Protein AF-A0A6B3GBD2-F1 (afdb_monomer_lite)

Secondary structure (DSSP, 8-state):
-EEE--TT-SS-EE--S--SS--TTB---SSTT-STTSBTT-S-TTB-HHHHHHHHHHHHHHHIIIII---TTTTT--SPPPPPTT----TT-----B-EEEEEE-TTSBEEEEBTTSS-EEE-S--TTB-HHHHTT-GGGSB-TTEEEEEEEE-SSS--EEEEEEEPTTPPPPP---SS--EEEEE-TTT--EEE----

Sequence (200 aa):
KVTDGDTDSRFLRADAVRILEPSKDRVEAPCPYAGPGMCGGCDWQHAKPGAQRRLKGEVIAEQLQRLAGLTPEEAGWDGTVMPADGDKLPAGEVPAWRTRVQYAIDADGRAGLRKHRSHDVQPIDHCLIAAPGVSELGVEKREWPQIAAVEAITATGSNDRQVILTPKPGGRLPLVELDKPVSVLRVDEKDGGVHRVHGR

pLDDT: mean 93.34, std 6.59, range [39.84, 98.56]

Structure (mmCIF, N/CA/C/O backbone):
data_AF-A0A6B3GBD2-F1
#
_entry.id   AF-A0A6B3GBD2-F1
#
loop_
_atom_site.group_PDB
_atom_site.id
_atom_site.type_symbol
_atom_site.label_atom_id
_atom_site.label_alt_id
_atom_site.label_comp_id
_atom_site.label_asym_id
_atom_site.label_entity_id
_atom_site.label_seq_id
_atom_site.pdbx_PDB_ins_code
_atom_site.Cartn_x
_atom_site.Cartn_y
_atom_site.Cartn_z
_atom_site.occupancy
_atom_site.B_iso_or_equiv
_atom_site.auth_seq_id
_atom_site.auth_comp_id
_atom_site.auth_asym_id
_atom_site.auth_atom_id
_atom_site.pdbx_PDB_model_num
ATOM 1 N N . LYS A 1 1 ? -21.339 -12.455 -0.077 1.00 91.56 1 LYS A N 1
ATOM 2 C CA . LYS A 1 1 ? -20.961 -13.668 -0.838 1.00 91.56 1 LYS A CA 1
ATOM 3 C C . LYS A 1 1 ? -19.866 -14.373 -0.055 1.00 91.56 1 LYS A C 1
ATOM 5 O O . LYS A 1 1 ? -18.883 -13.709 0.235 1.00 91.56 1 LYS A O 1
ATOM 10 N N . VAL A 1 2 ? -20.039 -15.642 0.321 1.00 93.69 2 VAL A N 1
ATOM 11 C CA . VAL A 1 2 ? -18.968 -16.421 0.975 1.00 93.69 2 VAL A CA 1
ATOM 12 C C . VAL A 1 2 ? -17.831 -16.629 -0.027 1.00 93.69 2 VAL A C 1
ATOM 14 O O . VAL A 1 2 ? -18.092 -16.922 -1.194 1.00 93.69 2 VAL A O 1
ATOM 17 N N . THR A 1 3 ? -16.598 -16.391 0.408 1.00 91.94 3 THR A N 1
ATOM 18 C CA . THR A 1 3 ? -15.385 -16.447 -0.420 1.00 91.94 3 THR A CA 1
ATOM 19 C C . THR A 1 3 ? -14.398 -17.517 0.027 1.00 91.94 3 THR A C 1
ATOM 21 O O . THR A 1 3 ? -13.562 -17.914 -0.776 1.00 91.94 3 THR A O 1
ATOM 24 N N . ASP A 1 4 ? -14.491 -17.984 1.272 1.00 93.88 4 ASP A N 1
ATOM 25 C CA . ASP A 1 4 ? -13.626 -19.023 1.833 1.00 93.88 4 ASP A CA 1
ATOM 26 C C . ASP A 1 4 ? -14.362 -19.749 2.969 1.00 93.88 4 ASP A C 1
ATOM 28 O O . ASP A 1 4 ? -15.055 -19.100 3.767 1.00 93.88 4 ASP A O 1
ATOM 32 N N . GLY A 1 5 ? -14.172 -21.065 3.047 1.00 93.69 5 GLY A N 1
ATOM 33 C CA . GLY A 1 5 ? -14.814 -21.958 4.014 1.00 93.69 5 GLY A CA 1
ATOM 34 C C . GLY A 1 5 ? -16.126 -22.602 3.545 1.00 93.69 5 GLY A C 1
ATOM 35 O O . GLY A 1 5 ? -16.730 -22.218 2.541 1.00 93.69 5 GLY A O 1
ATOM 36 N N . ASP A 1 6 ? -16.550 -23.598 4.314 1.00 94.19 6 ASP A N 1
ATOM 37 C CA . ASP A 1 6 ? -17.740 -24.432 4.128 1.00 94.19 6 ASP A CA 1
ATOM 38 C C . ASP A 1 6 ? -18.521 -24.596 5.449 1.00 94.19 6 ASP A C 1
ATOM 40 O O . ASP A 1 6 ? -18.251 -23.916 6.440 1.00 94.19 6 ASP A O 1
ATOM 44 N N . THR A 1 7 ? -19.519 -25.481 5.476 1.00 93.56 7 THR A N 1
ATOM 45 C CA . THR A 1 7 ? -20.386 -25.695 6.648 1.00 93.56 7 THR A CA 1
ATOM 46 C C . THR A 1 7 ? -19.669 -26.269 7.866 1.00 93.56 7 THR A C 1
ATOM 48 O O . THR A 1 7 ? -20.153 -26.078 8.980 1.00 93.56 7 THR A O 1
ATOM 51 N N . ASP A 1 8 ? -18.527 -26.926 7.670 1.00 95.50 8 ASP A N 1
ATOM 52 C CA . ASP A 1 8 ? -17.760 -27.572 8.740 1.00 95.50 8 ASP A CA 1
ATOM 53 C C . ASP A 1 8 ? -16.602 -26.676 9.223 1.00 95.50 8 ASP A C 1
ATOM 55 O O . ASP A 1 8 ? -15.897 -26.978 10.192 1.00 95.50 8 ASP A O 1
ATOM 59 N N . SER A 1 9 ? -16.408 -25.532 8.563 1.00 96.88 9 SER A N 1
ATOM 60 C CA . SER A 1 9 ? -15.361 -24.569 8.871 1.00 96.88 9 SER A CA 1
ATOM 61 C C . SER A 1 9 ? -15.654 -23.797 10.162 1.00 96.88 9 SER A C 1
ATOM 63 O O . SER A 1 9 ? -16.740 -23.263 10.371 1.00 96.88 9 SER A O 1
ATOM 65 N N . ARG A 1 10 ? -14.633 -23.642 11.021 1.00 96.88 10 ARG A N 1
ATOM 66 C CA . ARG A 1 10 ? -14.747 -22.874 12.284 1.00 96.88 10 ARG A CA 1
ATOM 67 C C . ARG A 1 10 ? -15.027 -21.381 12.084 1.00 96.88 10 ARG A C 1
ATOM 69 O O . ARG A 1 10 ? -15.468 -20.714 13.014 1.00 96.88 10 ARG A O 1
ATOM 76 N N . PHE A 1 11 ? -14.715 -20.844 10.909 1.00 96.06 11 PHE A N 1
ATOM 77 C CA . PHE A 1 11 ? -15.061 -19.488 10.499 1.00 96.06 11 PHE A CA 1
ATOM 78 C C . PHE A 1 11 ? -15.208 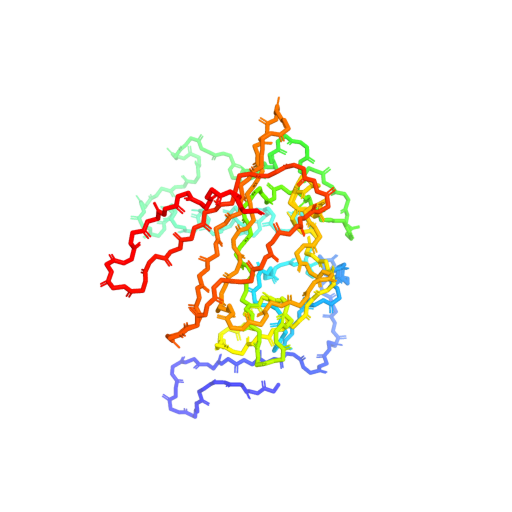-19.432 8.977 1.00 96.06 11 PHE A C 1
ATOM 80 O O . PHE A 1 11 ? -14.578 -20.206 8.259 1.00 96.06 11 PHE A O 1
ATOM 87 N N . LEU A 1 12 ? -16.008 -18.478 8.501 1.00 95.75 12 LEU A N 1
ATOM 88 C CA . LEU A 1 12 ? -16.196 -18.184 7.082 1.00 95.75 12 LEU A CA 1
ATOM 89 C C . LEU A 1 12 ? -15.588 -16.826 6.742 1.00 95.75 12 LEU A C 1
ATOM 91 O O . LEU A 1 12 ? -15.560 -15.918 7.578 1.00 95.75 12 LEU A O 1
ATOM 95 N N . ARG A 1 13 ? -15.157 -16.657 5.492 1.00 93.25 13 ARG A N 1
ATOM 96 C CA . ARG A 1 13 ? -14.847 -15.337 4.926 1.00 93.25 13 ARG A CA 1
ATOM 97 C C . ARG A 1 13 ? -15.895 -14.974 3.891 1.00 93.25 13 ARG A C 1
ATOM 99 O O . ARG A 1 13 ? -16.395 -15.839 3.172 1.00 93.25 13 ARG A O 1
ATOM 106 N N . ALA A 1 14 ? -16.238 -13.695 3.817 1.00 93.06 14 ALA A N 1
ATOM 10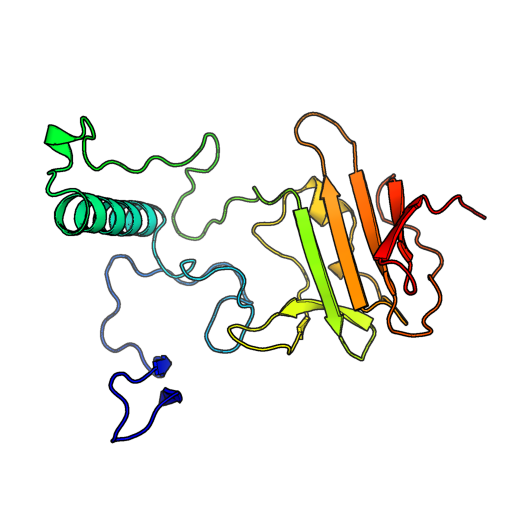7 C CA . ALA A 1 14 ? -17.244 -13.225 2.885 1.00 93.06 14 ALA A CA 1
ATOM 108 C C . ALA A 1 14 ? -17.002 -11.779 2.456 1.00 93.06 14 ALA A C 1
ATOM 110 O O . ALA A 1 14 ? -16.569 -10.948 3.251 1.00 93.06 14 ALA A O 1
ATOM 111 N N . ASP A 1 15 ? -17.391 -11.485 1.219 1.00 92.31 15 ASP A N 1
ATOM 112 C CA . ASP A 1 15 ? -17.471 -10.127 0.695 1.00 92.31 15 ASP A CA 1
ATOM 113 C C . ASP A 1 15 ? -18.885 -9.570 0.880 1.00 92.31 15 ASP A C 1
ATOM 115 O O . ASP A 1 15 ? -19.889 -10.245 0.597 1.00 92.31 15 ASP A O 1
ATOM 119 N N . ALA A 1 16 ? -18.974 -8.312 1.311 1.00 92.50 16 ALA A N 1
ATOM 120 C CA . ALA A 1 16 ? -20.234 -7.587 1.357 1.00 92.50 16 ALA A CA 1
ATOM 121 C C . ALA A 1 16 ? -20.728 -7.305 -0.072 1.00 92.50 16 ALA A C 1
ATOM 123 O O . ALA A 1 16 ? -20.064 -6.621 -0.843 1.00 92.50 16 ALA A O 1
ATOM 124 N N . VAL A 1 17 ? -21.908 -7.824 -0.423 1.00 93.00 17 VAL A N 1
ATOM 125 C CA . VAL A 1 17 ? -22.522 -7.617 -1.756 1.00 93.00 17 VAL A CA 1
ATOM 126 C C . VAL A 1 17 ? -23.438 -6.398 -1.799 1.00 93.00 17 VAL A C 1
ATOM 128 O O . VAL A 1 17 ? -23.678 -5.826 -2.854 1.00 93.00 17 VAL A O 1
ATOM 131 N N . ARG A 1 18 ? -23.971 -6.011 -0.641 1.00 93.50 18 ARG A N 1
ATOM 132 C CA . ARG A 1 18 ? -24.818 -4.841 -0.455 1.00 93.50 18 ARG A CA 1
ATOM 133 C C . ARG A 1 18 ? -24.641 -4.353 0.971 1.00 93.50 18 ARG A C 1
ATOM 135 O O . ARG A 1 18 ? -24.595 -5.154 1.900 1.00 93.50 18 ARG A O 1
ATOM 142 N N . ILE A 1 19 ? -24.574 -3.040 1.128 1.00 93.88 19 ILE A N 1
ATOM 143 C CA . ILE A 1 19 ? -24.556 -2.388 2.433 1.00 93.88 19 ILE A CA 1
ATOM 144 C C . ILE A 1 19 ? -25.975 -1.911 2.713 1.00 93.88 19 ILE A C 1
ATOM 146 O O . ILE A 1 19 ? -26.532 -1.155 1.920 1.00 93.88 19 ILE A O 1
ATOM 150 N N . LEU A 1 20 ? -26.576 -2.416 3.788 1.00 96.75 20 LEU A N 1
ATOM 151 C CA . LEU A 1 20 ? -27.937 -2.049 4.187 1.00 96.75 20 LEU A CA 1
ATOM 152 C C . LEU A 1 20 ? -27.924 -0.764 5.012 1.00 96.75 20 LEU A C 1
ATOM 154 O O . LEU A 1 20 ? -28.667 0.164 4.716 1.00 96.75 20 LEU A O 1
ATOM 158 N N . GLU A 1 21 ? -27.014 -0.699 5.982 1.00 97.44 21 GLU A N 1
ATOM 159 C CA . GLU A 1 21 ? -26.805 0.457 6.842 1.00 97.44 21 GLU A CA 1
ATOM 160 C C . GLU A 1 21 ? -25.294 0.700 6.993 1.00 97.44 21 GLU A C 1
ATOM 162 O O . GLU A 1 21 ? -24.583 -0.138 7.555 1.00 97.44 21 GLU A O 1
ATOM 167 N N . PRO A 1 22 ? -24.749 1.791 6.431 1.00 96.75 22 PRO A N 1
ATOM 168 C CA . PRO A 1 22 ? -23.339 2.107 6.591 1.00 96.75 22 PRO A CA 1
ATOM 169 C C . PRO A 1 22 ? -23.065 2.674 7.990 1.00 96.75 22 PRO A C 1
ATOM 171 O O . PRO A 1 22 ? -23.780 3.551 8.469 1.00 96.75 22 PRO A O 1
ATOM 174 N N . SER A 1 23 ? -21.966 2.240 8.614 1.00 97.44 23 SER A N 1
ATOM 175 C CA . SER A 1 23 ? -21.438 2.906 9.811 1.00 97.44 23 SER A CA 1
ATOM 176 C C . SER A 1 23 ? -21.172 4.390 9.539 1.00 97.44 23 SER A C 1
ATOM 178 O O . SER A 1 23 ? -20.716 4.757 8.455 1.00 97.44 23 SER A O 1
ATOM 180 N N . LYS A 1 24 ? -21.351 5.240 10.557 1.00 97.00 24 LYS A N 1
ATOM 181 C CA . LYS A 1 24 ? -20.969 6.664 10.512 1.00 97.00 24 LYS A CA 1
ATOM 182 C C . LYS A 1 24 ? -19.475 6.867 10.251 1.00 97.00 24 LYS A C 1
ATOM 184 O O . LYS A 1 24 ? -19.080 7.943 9.807 1.00 97.00 24 LYS A O 1
ATOM 189 N N . ASP A 1 25 ? -18.657 5.855 10.525 1.00 97.06 25 ASP A N 1
ATOM 190 C CA . ASP A 1 25 ? -17.215 5.857 10.279 1.00 97.06 25 ASP A CA 1
ATOM 191 C C . ASP A 1 25 ? -16.840 5.406 8.865 1.00 97.06 25 ASP A C 1
ATOM 193 O O . ASP A 1 25 ? -15.672 5.490 8.488 1.00 97.06 25 ASP A O 1
ATOM 197 N N . ARG A 1 26 ? -17.805 4.939 8.067 1.00 96.12 26 ARG A N 1
ATOM 198 C CA . ARG A 1 26 ? -17.561 4.508 6.693 1.00 96.12 26 ARG A CA 1
ATOM 199 C C . ARG A 1 26 ? -17.387 5.713 5.771 1.00 96.12 26 ARG A C 1
ATOM 201 O O . ARG A 1 26 ? -18.126 6.691 5.867 1.00 96.12 26 ARG A O 1
ATOM 208 N N . VAL A 1 27 ? -16.431 5.611 4.858 1.00 95.56 27 VAL A N 1
ATOM 209 C CA . VAL A 1 27 ? -16.221 6.536 3.736 1.00 95.56 27 VAL A CA 1
ATOM 210 C C . VAL A 1 27 ? -16.066 5.735 2.451 1.00 95.56 27 VAL A C 1
ATOM 212 O O . VAL A 1 27 ? -15.781 4.535 2.489 1.00 95.56 27 VAL A O 1
ATOM 215 N N . GLU A 1 28 ? -16.275 6.384 1.313 1.00 94.81 28 GLU A N 1
ATOM 216 C CA . GLU A 1 28 ? -15.831 5.825 0.042 1.00 94.81 28 GLU A CA 1
ATOM 217 C C . GLU A 1 28 ? -14.301 5.754 0.037 1.00 94.81 28 GLU A C 1
ATOM 219 O O . GLU A 1 28 ? -13.632 6.679 0.504 1.00 94.81 28 GLU A O 1
ATOM 224 N N . ALA A 1 29 ? -13.751 4.627 -0.416 1.00 95.62 29 ALA A N 1
ATOM 225 C CA . ALA A 1 29 ? -12.308 4.467 -0.474 1.00 95.62 29 ALA A CA 1
ATOM 226 C C . ALA A 1 29 ? -11.757 5.368 -1.593 1.00 95.62 29 ALA A C 1
ATOM 228 O O . ALA A 1 29 ? -12.178 5.213 -2.738 1.00 95.62 29 ALA A O 1
ATOM 229 N N . PRO A 1 30 ? -10.821 6.286 -1.302 1.00 95.62 30 PRO A N 1
ATOM 230 C CA . PRO A 1 30 ? -10.302 7.204 -2.315 1.00 95.62 30 PRO A CA 1
ATOM 231 C C . PRO A 1 30 ? -9.428 6.524 -3.375 1.00 95.62 30 PRO A C 1
ATOM 233 O O . PRO A 1 30 ? -9.313 7.031 -4.488 1.00 95.62 30 PRO A O 1
ATOM 236 N N . CYS A 1 31 ? -8.806 5.380 -3.069 1.00 97.25 31 CYS A N 1
ATOM 237 C CA . CYS A 1 31 ? -8.076 4.603 -4.068 1.00 97.25 31 CYS A CA 1
ATOM 238 C C . CYS A 1 31 ? -9.049 3.790 -4.938 1.00 97.25 31 CYS A C 1
ATOM 240 O O . CYS A 1 31 ? -9.740 2.921 -4.399 1.00 97.25 31 CYS A O 1
ATOM 242 N N . PRO A 1 32 ? -9.036 3.953 -6.276 1.00 96.56 32 PRO A N 1
ATOM 243 C CA . PRO A 1 32 ? -9.931 3.212 -7.170 1.00 96.56 32 PRO A CA 1
ATOM 244 C C . PRO A 1 32 ? -9.632 1.705 -7.211 1.00 96.56 32 PRO A C 1
ATOM 246 O O . PRO A 1 32 ? -10.465 0.917 -7.647 1.00 96.56 32 PRO A O 1
ATOM 249 N N . TYR A 1 33 ? -8.454 1.288 -6.737 1.00 97.31 33 TYR A N 1
ATOM 250 C CA . TYR A 1 33 ? -8.048 -0.118 -6.668 1.00 97.31 33 TYR A CA 1
ATOM 251 C C . TYR A 1 33 ? -8.318 -0.758 -5.300 1.00 97.31 33 TYR A C 1
ATOM 253 O O . TYR A 1 33 ? -7.974 -1.925 -5.103 1.00 97.31 33 TYR A O 1
ATOM 261 N N . ALA A 1 34 ? -8.877 -0.017 -4.335 1.00 95.19 34 ALA A N 1
ATOM 262 C CA . ALA A 1 34 ? -9.196 -0.538 -3.011 1.00 95.19 34 ALA A CA 1
ATOM 263 C C . ALA A 1 34 ? -10.594 -1.170 -3.001 1.00 95.19 34 ALA A C 1
ATOM 265 O O . ALA A 1 34 ? -11.608 -0.489 -3.143 1.00 95.19 34 ALA A O 1
ATOM 266 N N . GLY A 1 35 ? -10.660 -2.486 -2.798 1.00 91.94 35 GLY A N 1
ATOM 267 C CA . GLY A 1 35 ? -11.928 -3.197 -2.661 1.00 91.94 35 GLY A CA 1
ATOM 268 C C . GLY A 1 35 ? -11.812 -4.716 -2.813 1.00 91.94 35 GLY A C 1
ATOM 269 O O . GLY A 1 35 ? -10.712 -5.240 -3.013 1.00 91.94 35 GLY A O 1
ATOM 270 N N . PRO A 1 36 ? -12.942 -5.438 -2.701 1.00 91.44 36 PRO A N 1
ATOM 271 C CA . PRO A 1 36 ? -12.965 -6.898 -2.745 1.00 91.44 36 PRO A CA 1
ATOM 272 C C . PRO A 1 36 ? -12.356 -7.456 -4.035 1.00 91.44 36 PRO A C 1
ATOM 274 O O . PRO A 1 36 ? -12.725 -7.046 -5.133 1.00 91.44 36 PRO A O 1
ATOM 277 N N . GLY A 1 37 ? -11.404 -8.382 -3.900 1.00 91.62 37 GLY A N 1
ATOM 278 C CA . GLY A 1 37 ? -10.705 -9.000 -5.034 1.00 91.62 37 GLY A CA 1
ATOM 279 C C . GLY A 1 37 ? -9.768 -8.070 -5.821 1.00 91.62 37 GLY A C 1
ATOM 280 O O . GLY A 1 37 ? -9.209 -8.501 -6.828 1.00 91.62 37 GLY A O 1
ATOM 281 N N . MET A 1 38 ? -9.582 -6.821 -5.384 1.00 95.44 38 MET A N 1
ATOM 282 C CA . MET A 1 38 ? -8.682 -5.848 -6.011 1.00 95.44 38 MET A CA 1
ATOM 283 C C . MET A 1 38 ? -7.348 -5.772 -5.250 1.00 95.44 38 MET A C 1
ATOM 285 O O . MET A 1 38 ? -6.949 -6.747 -4.607 1.00 95.44 38 MET A O 1
ATOM 289 N N . CYS A 1 39 ? -6.621 -4.655 -5.360 1.00 97.62 39 CYS A N 1
ATOM 290 C CA . CYS A 1 39 ? -5.305 -4.477 -4.747 1.00 97.62 39 CYS A CA 1
ATOM 291 C C . CYS A 1 39 ? -5.342 -4.797 -3.244 1.00 97.62 39 CYS A C 1
ATOM 293 O O . CYS A 1 39 ? -6.129 -4.224 -2.493 1.00 97.62 39 CYS A O 1
ATOM 295 N N . GLY A 1 40 ? -4.458 -5.692 -2.799 1.00 95.75 40 GLY A N 1
ATOM 296 C CA . GLY A 1 40 ? -4.362 -6.120 -1.402 1.00 95.75 40 GLY A CA 1
ATOM 297 C C . GLY A 1 40 ? -3.498 -5.223 -0.518 1.00 95.75 40 GLY A C 1
ATOM 298 O O . GLY A 1 40 ? -3.073 -5.661 0.543 1.00 95.75 40 GLY A O 1
ATOM 299 N N . GLY A 1 41 ? -3.157 -4.013 -0.970 1.00 95.94 41 GLY A N 1
ATOM 300 C CA . GLY A 1 41 ? -2.177 -3.163 -0.292 1.00 95.94 41 GLY A CA 1
ATOM 301 C C . GLY A 1 41 ? -2.724 -2.322 0.865 1.00 95.94 41 GLY A C 1
ATOM 302 O O . GLY A 1 41 ? -1.947 -1.921 1.727 1.00 95.94 41 GLY A O 1
ATOM 303 N N . CYS A 1 42 ? -4.020 -1.993 0.878 1.00 95.31 42 CYS A N 1
ATOM 304 C CA . CYS A 1 42 ? -4.614 -1.094 1.872 1.00 95.31 42 CYS A CA 1
ATOM 305 C C . CYS A 1 42 ? -5.978 -1.603 2.351 1.00 95.31 42 CYS A C 1
ATOM 307 O O . CYS A 1 42 ? -6.971 -1.471 1.638 1.00 95.31 42 CYS A O 1
ATOM 309 N N . ASP A 1 43 ? -6.048 -2.090 3.588 1.00 92.19 43 ASP A N 1
ATOM 310 C CA . ASP A 1 43 ? -7.265 -2.733 4.094 1.00 92.19 43 ASP A CA 1
ATOM 311 C C . ASP A 1 43 ? -8.363 -1.740 4.505 1.00 92.19 43 ASP A C 1
ATOM 313 O O . ASP A 1 43 ? -9.549 -2.041 4.396 1.00 92.19 43 ASP A O 1
ATOM 317 N N . TRP A 1 44 ? -7.999 -0.558 5.016 1.00 93.69 44 TRP A N 1
ATOM 318 C CA . TRP A 1 44 ? -8.919 0.290 5.798 1.00 93.69 44 TRP A CA 1
ATOM 319 C C . TRP A 1 44 ? -9.295 1.624 5.145 1.00 93.69 44 TRP A C 1
ATOM 321 O O . TRP A 1 44 ? -9.876 2.485 5.801 1.00 93.69 44 TRP A O 1
ATOM 331 N N . GLN A 1 45 ? -9.022 1.817 3.851 1.00 95.06 45 GLN A N 1
ATOM 332 C CA . GLN A 1 45 ? -9.336 3.087 3.172 1.00 95.06 45 GLN A CA 1
ATOM 333 C C . GLN A 1 45 ? -10.832 3.453 3.167 1.00 95.06 45 GLN A C 1
ATOM 335 O O . GLN A 1 45 ? -11.177 4.612 2.981 1.00 95.06 45 GLN A O 1
ATOM 340 N N . HIS A 1 46 ? -11.714 2.488 3.425 1.00 94.81 46 HIS A N 1
ATOM 341 C CA . HIS A 1 46 ? -13.157 2.690 3.560 1.00 94.81 46 HIS A CA 1
ATOM 342 C C . HIS A 1 46 ? -13.600 3.114 4.979 1.00 94.81 46 HIS A C 1
ATOM 344 O O . HIS A 1 46 ? -14.799 3.216 5.246 1.00 94.81 46 HIS A O 1
ATOM 350 N N . ALA A 1 47 ? -12.662 3.339 5.903 1.00 95.69 47 ALA A N 1
ATOM 351 C CA . ALA A 1 47 ? -12.911 3.826 7.257 1.00 95.69 47 ALA A CA 1
ATOM 352 C C . ALA A 1 47 ? -12.252 5.197 7.464 1.00 95.69 47 ALA A C 1
ATOM 354 O O . ALA A 1 47 ? -11.105 5.409 7.066 1.00 95.69 47 ALA A O 1
ATOM 355 N N . LYS A 1 48 ? -12.948 6.127 8.132 1.00 95.88 48 LYS A N 1
ATOM 356 C CA . LYS A 1 48 ? -12.409 7.451 8.483 1.00 95.88 48 LYS A CA 1
ATOM 357 C C . LYS A 1 48 ? -11.073 7.310 9.226 1.00 95.88 48 LYS A C 1
ATOM 359 O O . LYS A 1 48 ? -10.982 6.468 10.121 1.00 95.88 48 LYS A O 1
ATOM 364 N N . PRO A 1 49 ? -10.074 8.179 8.984 1.00 94.19 49 PRO A N 1
ATOM 365 C CA . PRO A 1 49 ? -8.772 8.092 9.656 1.00 94.19 49 PRO A CA 1
ATOM 366 C C . PRO A 1 49 ? -8.853 8.051 11.193 1.00 94.19 49 PRO A C 1
ATOM 368 O O . PRO A 1 49 ? -8.091 7.339 11.841 1.00 94.19 49 PRO A O 1
ATOM 371 N N . GLY A 1 50 ? -9.804 8.781 11.791 1.00 93.75 50 GLY A N 1
ATOM 372 C CA . GLY A 1 50 ? -10.056 8.726 13.237 1.00 93.75 50 GLY A CA 1
ATOM 373 C C . GLY A 1 50 ? -10.525 7.351 13.719 1.00 93.75 50 GLY A C 1
ATOM 374 O O . GLY A 1 50 ? -10.021 6.852 14.721 1.00 93.75 50 GLY A O 1
ATOM 375 N N . ALA A 1 51 ? -11.421 6.707 12.968 1.00 95.56 51 ALA A N 1
ATOM 376 C CA . ALA A 1 51 ? -11.898 5.362 13.267 1.00 95.56 51 ALA A CA 1
ATOM 377 C C . ALA A 1 51 ? -10.785 4.320 13.112 1.00 95.56 51 ALA A C 1
ATOM 379 O O . ALA A 1 51 ? -10.656 3.446 13.959 1.00 95.56 51 ALA A O 1
ATOM 380 N N . GLN A 1 52 ? -9.924 4.455 12.096 1.00 95.31 52 GLN A N 1
ATOM 381 C CA . GLN A 1 52 ? -8.745 3.596 11.948 1.00 95.31 52 GLN A CA 1
ATOM 382 C C . GLN A 1 52 ? -7.841 3.662 13.190 1.00 95.31 52 GLN A C 1
ATOM 384 O O . GLN A 1 52 ? -7.417 2.640 13.719 1.00 95.31 52 GLN A O 1
ATOM 389 N N . ARG A 1 53 ? -7.547 4.859 13.703 1.00 95.25 53 ARG A N 1
ATOM 390 C CA . ARG A 1 53 ? -6.711 4.993 14.909 1.00 95.25 53 ARG A CA 1
ATOM 391 C C . ARG A 1 53 ? -7.398 4.429 16.151 1.00 95.25 53 ARG A C 1
ATOM 393 O O . ARG A 1 53 ? -6.753 3.706 16.901 1.00 95.25 53 ARG A O 1
ATOM 400 N N . ARG A 1 54 ? -8.700 4.680 16.317 1.00 96.19 54 ARG A N 1
ATOM 401 C CA . ARG A 1 54 ? -9.501 4.104 17.407 1.00 96.19 54 ARG A CA 1
ATOM 402 C C . ARG A 1 54 ? -9.478 2.571 17.385 1.00 96.19 54 ARG A C 1
ATOM 404 O O . ARG A 1 54 ? -9.137 1.971 18.392 1.00 96.19 54 ARG A O 1
ATOM 411 N N . LEU A 1 55 ? -9.742 1.950 16.232 1.00 96.50 55 LEU A N 1
ATOM 412 C CA . LEU A 1 55 ? -9.709 0.490 16.067 1.00 96.50 55 LEU A CA 1
ATOM 413 C C . LEU A 1 55 ? -8.318 -0.098 16.356 1.00 96.50 55 LEU A C 1
ATOM 415 O O . LEU A 1 55 ? -8.209 -1.141 16.991 1.00 96.50 55 LEU A O 1
ATOM 419 N N . LYS A 1 56 ? -7.238 0.573 15.930 1.00 96.62 56 LYS A N 1
ATOM 420 C CA . LYS A 1 56 ? -5.867 0.175 16.304 1.00 96.62 56 LYS A CA 1
ATOM 421 C C . LYS A 1 56 ? -5.648 0.253 17.816 1.00 96.62 56 LYS A C 1
ATOM 423 O O . LYS A 1 56 ? -5.027 -0.645 18.374 1.00 96.62 56 LYS A O 1
ATOM 428 N N . GLY A 1 57 ? -6.165 1.298 18.462 1.00 97.50 57 GLY A N 1
ATOM 429 C CA . GLY A 1 57 ? -6.108 1.451 19.914 1.00 97.50 57 GLY A CA 1
ATOM 430 C C . GLY A 1 57 ? -6.839 0.323 20.646 1.00 97.50 57 GLY A C 1
ATOM 431 O O . GLY A 1 57 ? -6.276 -0.284 21.550 1.00 97.50 57 GLY A O 1
ATOM 432 N N . GLU A 1 58 ? -8.043 -0.029 20.190 1.00 97.25 58 GLU A N 1
ATOM 433 C CA . GLU A 1 58 ? -8.831 -1.145 20.733 1.00 97.25 58 GLU A CA 1
ATOM 434 C C . GLU A 1 58 ? -8.076 -2.479 20.636 1.00 97.25 58 GLU A C 1
ATOM 436 O O . GLU A 1 58 ? -8.029 -3.220 21.616 1.00 97.25 58 GLU A O 1
ATOM 441 N N . VAL A 1 59 ? -7.410 -2.754 19.506 1.00 97.25 59 VAL A N 1
ATOM 442 C CA . VAL A 1 59 ? -6.577 -3.960 19.349 1.00 97.25 59 VAL A CA 1
ATOM 443 C C . VAL A 1 59 ? -5.438 -3.983 20.369 1.00 97.25 59 VAL A C 1
ATOM 445 O O . VAL A 1 59 ? -5.218 -5.011 21.005 1.00 97.25 59 VAL A O 1
ATOM 448 N N . ILE A 1 60 ? -4.715 -2.873 20.551 1.00 97.44 60 ILE A N 1
ATOM 449 C CA . ILE A 1 60 ? -3.602 -2.803 21.512 1.00 97.44 60 ILE A CA 1
ATOM 450 C C . ILE A 1 60 ? -4.116 -2.996 22.942 1.00 97.44 60 ILE A C 1
ATOM 452 O O . ILE A 1 60 ? -3.548 -3.795 23.684 1.00 97.44 60 ILE A O 1
ATOM 456 N N . ALA A 1 61 ? -5.208 -2.323 23.315 1.00 97.75 61 ALA A N 1
ATOM 457 C CA . ALA A 1 61 ? -5.821 -2.461 24.634 1.00 97.75 61 ALA A CA 1
ATOM 458 C C . ALA A 1 61 ? -6.270 -3.908 24.905 1.00 97.75 61 ALA A C 1
ATOM 460 O O . ALA A 1 61 ? -6.008 -4.447 25.980 1.00 97.75 61 ALA A O 1
ATOM 461 N N . GLU A 1 62 ? -6.868 -4.575 23.912 1.00 98.06 62 GLU A N 1
ATOM 462 C CA . GLU A 1 62 ? -7.234 -5.991 24.004 1.00 98.06 62 GLU A CA 1
ATOM 463 C C . GLU A 1 62 ? -6.002 -6.885 24.210 1.00 98.06 62 GLU A C 1
ATOM 465 O O . GLU A 1 62 ? -6.044 -7.797 25.038 1.00 98.06 62 GLU A O 1
ATOM 470 N N . GLN A 1 63 ? -4.897 -6.637 23.492 1.00 98.19 63 GLN A N 1
ATOM 471 C CA . GLN A 1 63 ? -3.669 -7.425 23.657 1.00 98.19 63 GLN A CA 1
ATOM 472 C C . GLN A 1 63 ? -3.017 -7.201 25.028 1.00 98.19 63 GLN A C 1
ATOM 474 O O . GLN A 1 63 ? -2.578 -8.174 25.643 1.00 98.19 63 GLN A O 1
ATOM 479 N N . LEU A 1 64 ? -2.989 -5.962 25.534 1.00 98.19 64 LEU A N 1
ATOM 480 C CA . LEU A 1 64 ? -2.503 -5.662 26.886 1.00 98.19 64 LEU A CA 1
ATOM 481 C C . LEU A 1 64 ? -3.307 -6.434 27.934 1.00 98.19 64 LEU A C 1
ATOM 483 O O . LEU A 1 64 ? -2.731 -7.140 28.762 1.00 98.19 64 LEU A O 1
ATOM 487 N N . GLN A 1 65 ? -4.635 -6.400 27.832 1.00 97.44 65 GLN A N 1
ATOM 488 C CA . GLN A 1 65 ? -5.493 -7.088 28.786 1.00 97.44 65 GLN A CA 1
ATOM 489 C C . GLN A 1 65 ? -5.346 -8.611 28.697 1.00 97.44 65 GLN A C 1
ATOM 491 O O . GLN A 1 65 ? -5.183 -9.281 29.714 1.00 97.44 65 GLN A O 1
ATOM 496 N N . ARG A 1 66 ? -5.416 -9.181 27.488 1.00 97.88 66 ARG A N 1
ATOM 497 C CA . ARG A 1 66 ? -5.486 -10.640 27.307 1.00 97.88 66 ARG A CA 1
ATOM 498 C C . ARG A 1 66 ? -4.147 -11.347 27.444 1.00 97.88 66 ARG A C 1
ATOM 500 O O . ARG A 1 66 ? -4.132 -12.492 27.884 1.00 97.88 66 ARG A O 1
ATOM 507 N N . LEU A 1 67 ? -3.056 -10.710 27.023 1.00 97.81 67 LEU A N 1
ATOM 508 C CA . LEU A 1 67 ? -1.734 -11.339 26.998 1.00 97.81 67 LEU A CA 1
ATOM 509 C C . LEU A 1 67 ? -0.853 -10.884 28.158 1.00 97.81 67 LEU A C 1
ATOM 511 O O . LEU A 1 67 ? -0.136 -11.707 28.721 1.00 97.81 67 LEU A O 1
ATOM 515 N N . ALA A 1 68 ? -0.899 -9.597 28.510 1.00 97.31 68 ALA A N 1
ATOM 516 C CA . ALA A 1 68 ? -0.075 -9.043 29.583 1.00 97.31 68 ALA A CA 1
ATOM 517 C C . ALA A 1 68 ? -0.808 -8.964 30.933 1.00 97.31 68 ALA A C 1
ATOM 519 O O . ALA A 1 68 ? -0.153 -8.806 31.959 1.00 97.31 68 ALA A O 1
ATOM 520 N N . GLY A 1 69 ? -2.141 -9.086 30.951 1.00 97.94 69 GLY A N 1
ATOM 521 C CA . GLY A 1 69 ? -2.939 -8.915 32.168 1.00 97.94 69 GLY A CA 1
ATOM 522 C C . GLY A 1 69 ? -2.958 -7.473 32.681 1.00 97.94 69 GLY A C 1
ATOM 523 O O . GLY A 1 69 ? -3.219 -7.269 33.862 1.00 97.94 69 GLY A O 1
ATOM 524 N N . LEU A 1 70 ? -2.660 -6.498 31.814 1.00 98.19 70 LEU A N 1
ATOM 525 C CA . LEU A 1 70 ? -2.581 -5.077 32.151 1.00 98.19 70 LEU A CA 1
ATOM 526 C C . LEU A 1 70 ? -3.709 -4.298 31.478 1.00 98.19 70 LEU A C 1
ATOM 528 O O . LEU A 1 70 ? -4.054 -4.536 30.318 1.00 98.19 70 LEU A O 1
ATOM 532 N N . THR A 1 71 ? -4.238 -3.312 32.186 1.00 96.81 71 THR A N 1
ATOM 533 C CA . THR A 1 71 ? -4.990 -2.206 31.585 1.00 96.81 71 THR A CA 1
ATOM 534 C C . THR A 1 71 ? -4.043 -1.253 30.836 1.00 96.81 71 THR A C 1
ATOM 536 O O . THR A 1 71 ? -2.840 -1.229 31.123 1.00 96.81 71 THR A O 1
ATOM 539 N N . PRO A 1 72 ? -4.539 -0.451 29.872 1.00 96.50 72 PRO A N 1
ATOM 540 C CA . PRO A 1 72 ? -3.747 0.620 29.265 1.00 96.50 72 PRO A CA 1
ATOM 541 C C . PRO A 1 72 ? -3.086 1.532 30.307 1.00 96.50 72 PRO A C 1
ATOM 543 O O . PRO A 1 72 ? -1.895 1.825 30.202 1.00 96.50 72 PRO A O 1
ATOM 546 N N . GLU A 1 73 ? -3.821 1.902 31.356 1.00 96.75 73 GLU A N 1
ATOM 547 C CA . GLU A 1 73 ? -3.353 2.797 32.411 1.00 96.75 73 GLU A CA 1
ATOM 548 C C . GLU A 1 73 ? -2.203 2.185 33.221 1.00 96.75 73 GLU A C 1
ATOM 550 O O . GLU A 1 73 ? -1.202 2.858 33.468 1.00 96.75 73 GLU A O 1
ATOM 555 N N . GLU A 1 74 ? -2.296 0.904 33.590 1.00 97.94 74 GLU A N 1
ATOM 556 C CA . GLU A 1 74 ? -1.208 0.178 34.267 1.00 97.94 74 GLU A CA 1
ATOM 557 C C . GLU A 1 74 ? 0.040 0.047 33.383 1.00 97.94 74 GLU A C 1
ATOM 559 O O . GLU A 1 74 ? 1.161 0.028 33.891 1.00 97.94 74 GLU A O 1
ATOM 564 N N . ALA A 1 75 ? -0.140 0.003 32.061 1.00 97.25 75 ALA A N 1
ATOM 565 C CA . ALA A 1 75 ? 0.946 0.039 31.085 1.00 97.25 75 ALA A CA 1
ATOM 566 C C . ALA A 1 75 ? 1.486 1.462 30.816 1.00 97.25 75 ALA A C 1
ATOM 568 O O . ALA A 1 75 ? 2.407 1.622 30.013 1.00 97.25 75 ALA A O 1
ATOM 569 N N . GLY A 1 76 ? 0.940 2.496 31.467 1.00 97.38 76 GLY A N 1
ATOM 570 C CA . GLY A 1 76 ? 1.347 3.890 31.277 1.00 97.38 76 GLY A CA 1
ATOM 571 C C . GLY A 1 76 ? 0.918 4.487 29.934 1.00 97.38 76 GLY A C 1
ATOM 572 O O . GLY A 1 76 ? 1.563 5.413 29.444 1.00 97.38 76 GLY A O 1
ATOM 573 N N . TRP A 1 77 ? -0.146 3.963 29.323 1.00 97.56 77 TRP A N 1
ATOM 574 C CA . TRP A 1 77 ? -0.680 4.415 28.041 1.00 97.56 77 TRP A CA 1
ATOM 575 C C . TRP A 1 77 ? -2.142 4.857 28.178 1.00 97.56 77 TRP A C 1
ATOM 577 O O . TRP A 1 77 ? -2.956 4.189 28.802 1.00 97.56 77 TRP A O 1
ATOM 587 N N . ASP A 1 78 ? -2.498 5.981 27.559 1.00 95.25 78 ASP A N 1
ATOM 588 C CA . ASP A 1 78 ? -3.833 6.593 27.641 1.00 95.25 78 ASP A CA 1
ATOM 589 C C . ASP A 1 78 ? -4.846 6.022 26.628 1.00 95.25 78 ASP A C 1
ATOM 591 O O . ASP A 1 78 ? -5.946 6.551 26.471 1.00 95.25 78 ASP A O 1
ATOM 595 N N . GLY A 1 79 ? -4.469 4.975 25.888 1.00 94.12 79 GLY A N 1
ATOM 596 C CA . GLY A 1 79 ? -5.299 4.386 24.835 1.00 94.12 79 GLY A CA 1
ATOM 597 C C . GLY A 1 79 ? -5.266 5.142 23.500 1.00 94.12 79 GLY A C 1
ATOM 598 O O . GLY A 1 79 ? -5.902 4.713 22.530 1.00 94.12 79 GLY A O 1
ATOM 599 N N . THR A 1 80 ? -4.523 6.248 23.397 1.00 95.19 80 THR A N 1
ATOM 600 C CA . THR A 1 80 ? -4.503 7.079 22.192 1.00 95.19 80 THR A CA 1
ATOM 601 C C . THR A 1 80 ? -3.484 6.569 21.175 1.00 95.19 80 THR A C 1
ATOM 603 O O . THR A 1 80 ? -2.296 6.417 21.459 1.00 95.19 80 THR A O 1
ATOM 606 N N . VAL A 1 81 ? -3.938 6.372 19.934 1.00 95.75 81 VAL A N 1
ATOM 607 C CA . VAL A 1 81 ? -3.066 6.186 18.764 1.00 95.75 81 VAL A CA 1
ATOM 608 C C . VAL A 1 81 ? -2.990 7.499 17.994 1.00 95.75 81 VAL A C 1
ATOM 610 O O . VAL A 1 81 ? -4.002 8.001 17.493 1.00 95.75 81 VAL A O 1
ATOM 613 N N . MET A 1 82 ? -1.781 8.037 17.863 1.00 94.31 82 MET A N 1
ATOM 614 C CA . MET A 1 82 ? -1.517 9.288 17.154 1.00 94.31 82 MET A CA 1
ATOM 615 C C . MET A 1 82 ? -1.143 9.032 15.686 1.00 94.31 82 MET A C 1
ATOM 617 O O . MET A 1 82 ? -0.533 8.006 15.379 1.00 94.31 82 MET A O 1
ATOM 621 N N . PRO A 1 83 ? -1.524 9.922 14.750 1.00 92.12 83 PRO A N 1
ATOM 622 C CA . PRO A 1 83 ? -0.922 9.917 13.421 1.00 92.12 83 PRO A CA 1
ATOM 623 C C . PRO A 1 83 ? 0.560 10.304 13.527 1.00 92.12 83 PRO A C 1
ATOM 625 O O . PRO A 1 83 ? 0.933 11.041 14.440 1.00 92.12 83 PRO A O 1
ATOM 628 N N . ALA A 1 84 ? 1.384 9.846 12.584 1.00 88.69 84 ALA A N 1
ATOM 629 C CA . ALA A 1 84 ? 2.722 10.400 12.424 1.00 88.69 84 ALA A CA 1
ATOM 630 C C . ALA A 1 84 ? 2.644 11.864 11.952 1.00 88.69 84 ALA A C 1
ATOM 632 O O . ALA A 1 84 ? 1.604 12.325 11.462 1.00 88.69 84 ALA A O 1
ATOM 633 N N . ASP A 1 85 ? 3.747 12.595 12.095 1.00 84.44 85 ASP A N 1
ATOM 634 C CA . ASP A 1 85 ? 3.835 13.977 11.633 1.00 84.44 85 ASP A CA 1
ATOM 635 C C . ASP A 1 85 ? 3.548 14.056 10.128 1.00 84.44 85 ASP A C 1
ATOM 637 O O . ASP A 1 85 ? 4.169 13.368 9.323 1.00 84.44 85 ASP A O 1
ATOM 641 N N . GLY A 1 86 ? 2.572 14.885 9.749 1.00 81.56 86 GLY A N 1
ATOM 642 C CA . GLY A 1 86 ? 2.117 15.023 8.360 1.00 81.56 86 GLY A CA 1
ATOM 643 C C . GLY A 1 86 ? 1.035 14.028 7.912 1.00 81.56 86 GLY A C 1
ATOM 644 O O . GLY A 1 86 ? 0.383 14.280 6.904 1.00 81.56 86 GLY A O 1
ATOM 645 N N . ASP A 1 87 ? 0.740 12.975 8.684 1.00 86.19 87 ASP A N 1
ATOM 646 C CA . ASP A 1 87 ? -0.237 11.935 8.300 1.00 86.19 87 ASP A CA 1
ATOM 647 C C . ASP A 1 87 ? -1.676 12.231 8.763 1.00 86.19 87 ASP A C 1
ATOM 649 O O . ASP A 1 87 ? -2.611 11.453 8.529 1.00 86.19 87 ASP A O 1
ATOM 653 N N . LYS A 1 88 ? -1.894 13.357 9.452 1.00 89.81 88 LYS A N 1
ATOM 654 C CA . LYS A 1 88 ? -3.230 13.781 9.885 1.00 89.81 88 LYS A CA 1
ATOM 655 C C . LYS A 1 88 ? -3.988 14.424 8.722 1.00 89.81 88 LYS A C 1
ATOM 657 O O . LYS A 1 88 ? -4.012 15.643 8.589 1.00 89.81 88 LYS A O 1
ATOM 662 N N . LEU A 1 89 ? -4.660 13.589 7.940 1.00 87.06 89 LEU A N 1
ATOM 663 C CA . LEU A 1 89 ? -5.468 14.008 6.795 1.00 87.06 89 LEU A CA 1
ATOM 664 C C . LEU A 1 89 ? -6.981 13.936 7.073 1.00 87.06 89 LEU A C 1
ATOM 666 O O . LEU A 1 89 ? -7.415 13.187 7.964 1.00 87.06 89 LEU A O 1
ATOM 670 N N . PRO A 1 90 ? -7.801 14.721 6.346 1.00 90.88 90 PRO A N 1
ATOM 671 C CA . PRO A 1 90 ? -9.252 14.609 6.406 1.00 90.88 90 PRO A CA 1
ATOM 672 C C . PRO A 1 90 ? -9.743 13.273 5.824 1.00 90.88 90 PRO A C 1
ATOM 674 O O . PRO A 1 90 ? -9.008 12.488 5.227 1.00 90.88 90 PRO A O 1
ATOM 677 N N . ALA A 1 91 ? -11.026 12.986 6.036 1.00 91.12 91 ALA A N 1
ATOM 678 C CA . ALA A 1 91 ? -11.667 11.819 5.445 1.00 91.12 91 ALA A CA 1
ATOM 679 C C . ALA A 1 91 ? -11.666 11.910 3.909 1.00 91.12 91 ALA A C 1
ATOM 681 O O . ALA A 1 91 ? -12.013 12.953 3.365 1.00 91.12 91 ALA A O 1
ATOM 682 N N . GLY A 1 92 ? -11.330 10.808 3.233 1.00 90.00 92 GLY A N 1
ATOM 683 C CA . GLY A 1 92 ? -11.226 10.761 1.770 1.00 90.00 92 GLY A CA 1
ATOM 684 C C . GLY A 1 92 ? -9.834 11.097 1.225 1.00 90.00 92 GLY A C 1
ATOM 685 O O . GLY A 1 92 ? -9.627 11.006 0.023 1.00 90.00 92 GLY A O 1
ATOM 686 N N . GLU A 1 93 ? -8.865 11.417 2.082 1.00 92.06 93 GLU A N 1
ATOM 687 C CA . GLU A 1 93 ? -7.467 11.605 1.688 1.00 92.06 93 GLU A CA 1
ATOM 688 C C . GLU A 1 93 ? -6.572 10.494 2.249 1.00 92.06 93 GLU A C 1
ATOM 690 O O . GLU A 1 93 ? -6.879 9.867 3.270 1.00 92.06 93 GLU A O 1
ATOM 695 N N . VAL A 1 94 ? -5.458 10.230 1.561 1.00 91.94 94 VAL A N 1
ATOM 696 C CA . VAL A 1 94 ? -4.508 9.164 1.899 1.00 91.94 94 VAL A CA 1
ATOM 697 C C . VAL A 1 94 ? -3.098 9.746 1.956 1.00 91.94 94 VAL A C 1
ATOM 699 O O . VAL A 1 94 ? -2.692 10.404 0.999 1.00 91.94 94 VAL A O 1
ATOM 702 N N . PRO A 1 95 ? -2.337 9.508 3.038 1.00 92.12 95 PRO A N 1
ATOM 703 C CA . PRO A 1 95 ? -0.981 10.023 3.127 1.00 92.12 95 PRO A CA 1
ATOM 704 C C . PRO A 1 95 ? -0.041 9.235 2.211 1.00 92.12 95 PRO A C 1
ATOM 706 O O . PRO A 1 95 ? -0.037 8.001 2.208 1.00 92.12 95 PRO A O 1
ATOM 709 N N . ALA A 1 96 ? 0.778 9.963 1.456 1.00 94.00 96 ALA A N 1
ATOM 710 C CA . ALA A 1 96 ? 1.765 9.435 0.519 1.00 94.00 96 ALA A CA 1
ATOM 711 C C . ALA A 1 96 ? 3.117 9.181 1.217 1.00 94.00 96 ALA A C 1
ATOM 713 O O . ALA A 1 96 ? 4.127 9.813 0.914 1.00 94.00 96 ALA A O 1
ATOM 714 N N . TRP A 1 97 ? 3.134 8.289 2.208 1.00 93.94 97 TRP A N 1
ATOM 715 C CA . TRP A 1 97 ? 4.295 8.056 3.083 1.00 93.94 97 TRP A CA 1
ATOM 716 C C . TRP A 1 97 ? 5.234 6.942 2.601 1.00 93.94 97 TRP A C 1
ATOM 718 O O . TRP A 1 97 ? 6.355 6.805 3.094 1.00 93.94 97 TRP A O 1
ATOM 728 N N . ARG A 1 98 ? 4.798 6.090 1.668 1.00 96.00 98 ARG A N 1
ATOM 729 C CA . ARG A 1 98 ? 5.510 4.859 1.315 1.00 96.00 98 ARG A CA 1
ATOM 730 C C . ARG A 1 98 ? 6.672 5.150 0.373 1.00 96.00 98 ARG A C 1
ATOM 732 O O . ARG A 1 98 ? 6.499 5.287 -0.834 1.00 96.00 98 ARG A O 1
ATOM 739 N N . THR A 1 99 ? 7.874 5.176 0.933 1.00 97.12 99 THR A N 1
ATOM 740 C CA . THR A 1 99 ? 9.129 5.445 0.214 1.00 97.12 99 THR A CA 1
ATOM 741 C C . THR A 1 99 ? 9.702 4.241 -0.534 1.00 97.12 99 THR A C 1
ATOM 743 O O . THR A 1 99 ? 10.631 4.407 -1.318 1.00 97.12 99 THR A O 1
ATOM 746 N N . ARG A 1 100 ? 9.157 3.037 -0.309 1.00 98.06 100 ARG A N 1
ATOM 747 C CA . ARG A 1 100 ? 9.561 1.787 -0.967 1.00 98.06 100 ARG A CA 1
ATOM 748 C C . ARG A 1 100 ? 8.344 1.007 -1.452 1.00 98.06 100 ARG A C 1
ATOM 750 O O . ARG A 1 100 ? 7.523 0.547 -0.649 1.00 98.06 100 ARG A O 1
ATOM 757 N N . VAL A 1 101 ? 8.234 0.838 -2.764 1.00 98.50 101 VAL A N 1
ATOM 758 C CA . VAL A 1 101 ? 7.137 0.112 -3.412 1.00 98.50 101 VAL A CA 1
ATOM 759 C C . VAL A 1 101 ? 7.718 -0.964 -4.314 1.00 98.50 101 VAL A C 1
ATOM 761 O O . VAL A 1 101 ? 8.497 -0.669 -5.214 1.00 98.50 101 VAL A O 1
ATOM 764 N N . GLN A 1 102 ? 7.327 -2.214 -4.076 1.00 98.25 102 GLN A N 1
ATOM 765 C CA . GLN A 1 102 ? 7.616 -3.316 -4.983 1.00 98.25 102 GLN A CA 1
ATOM 766 C C . GLN A 1 102 ? 6.394 -3.552 -5.867 1.00 98.25 102 GLN A C 1
ATOM 768 O O . GLN A 1 102 ? 5.358 -4.026 -5.399 1.00 98.25 102 GLN A O 1
ATOM 773 N N . TYR A 1 103 ? 6.529 -3.219 -7.143 1.00 98.56 103 TYR A N 1
ATOM 774 C CA . TYR A 1 103 ? 5.548 -3.516 -8.172 1.00 98.56 103 TYR A CA 1
ATOM 775 C C . TYR A 1 103 ? 5.779 -4.935 -8.687 1.00 98.56 103 TYR A C 1
ATOM 777 O O . TYR A 1 103 ? 6.896 -5.303 -9.059 1.00 98.56 103 TYR A O 1
ATOM 785 N N . ALA A 1 104 ? 4.716 -5.731 -8.723 1.00 98.31 104 ALA A N 1
ATOM 786 C CA . ALA A 1 104 ? 4.700 -6.982 -9.465 1.00 98.31 104 ALA A CA 1
ATOM 787 C C . ALA A 1 104 ? 4.419 -6.674 -10.938 1.00 98.31 104 ALA A C 1
ATOM 789 O O . ALA A 1 104 ? 3.591 -5.815 -11.239 1.00 98.31 104 ALA A O 1
ATOM 790 N N . ILE A 1 105 ? 5.093 -7.379 -11.842 1.00 97.94 105 ILE A N 1
ATOM 791 C CA . ILE A 1 105 ? 4.883 -7.228 -13.281 1.00 97.94 105 ILE A CA 1
ATOM 792 C C . ILE A 1 105 ? 4.017 -8.382 -13.785 1.00 97.94 105 ILE A C 1
ATOM 794 O O . ILE A 1 105 ? 4.295 -9.549 -13.492 1.00 97.94 105 ILE A O 1
ATOM 798 N N . ASP A 1 106 ? 2.953 -8.065 -14.519 1.00 96.69 106 ASP A N 1
ATOM 799 C CA . ASP A 1 106 ? 2.043 -9.070 -15.065 1.00 96.69 106 ASP A CA 1
ATOM 800 C C . ASP A 1 106 ? 2.614 -9.795 -16.310 1.00 96.69 106 ASP A C 1
ATOM 802 O O . ASP A 1 106 ? 3.804 -9.713 -16.655 1.00 96.69 106 ASP A O 1
ATOM 806 N N . ALA A 1 107 ? 1.778 -10.607 -16.960 1.00 94.31 107 ALA A N 1
ATOM 807 C CA . ALA A 1 107 ? 2.166 -11.329 -18.169 1.00 94.31 107 ALA A CA 1
ATOM 808 C C . ALA A 1 107 ? 2.452 -10.385 -19.350 1.00 94.31 107 ALA A C 1
ATOM 810 O O . ALA A 1 107 ? 3.362 -10.671 -20.129 1.00 94.31 107 ALA A O 1
ATOM 811 N N . ASP A 1 108 ? 1.744 -9.256 -19.413 1.00 94.56 108 ASP A N 1
ATOM 812 C CA . ASP A 1 108 ? 1.825 -8.246 -20.470 1.00 94.56 108 ASP A CA 1
ATOM 813 C C . ASP A 1 108 ? 2.943 -7.219 -20.216 1.00 94.56 108 ASP A C 1
ATOM 815 O O . ASP A 1 108 ? 3.188 -6.344 -21.038 1.00 94.56 108 ASP A O 1
ATOM 819 N N . GLY A 1 109 ? 3.646 -7.315 -19.081 1.00 95.75 109 GLY A N 1
ATOM 820 C CA . GLY A 1 109 ? 4.715 -6.388 -18.717 1.00 95.75 109 GLY A CA 1
ATOM 821 C C . GLY A 1 109 ? 4.232 -5.140 -17.975 1.00 95.75 109 GLY A C 1
ATOM 822 O O . GLY A 1 109 ? 5.025 -4.223 -17.773 1.00 95.75 109 GLY A O 1
ATOM 823 N N . ARG A 1 110 ? 2.971 -5.080 -17.540 1.00 97.38 110 ARG A N 1
ATOM 824 C CA . ARG A 1 110 ? 2.420 -3.931 -16.811 1.00 97.38 110 ARG A CA 1
ATOM 825 C C . ARG A 1 110 ? 2.737 -4.025 -15.328 1.00 97.38 110 ARG A C 1
ATOM 827 O O . ARG A 1 110 ? 2.636 -5.097 -14.723 1.00 97.38 110 ARG A O 1
ATOM 834 N N . ALA A 1 111 ? 3.087 -2.889 -14.735 1.00 98.19 111 ALA A N 1
ATOM 835 C CA . ALA A 1 111 ? 3.319 -2.798 -13.304 1.00 98.19 111 ALA A CA 1
ATOM 836 C C . ALA A 1 111 ? 1.996 -2.771 -12.527 1.00 98.1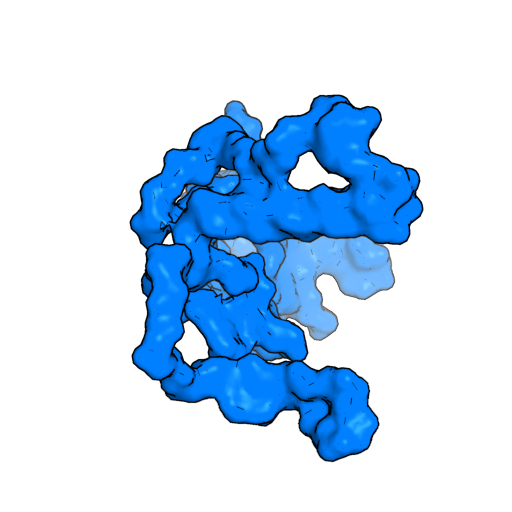9 111 ALA A C 1
ATOM 838 O O . ALA A 1 111 ? 1.015 -2.134 -12.911 1.00 98.19 111 ALA A O 1
ATOM 839 N N . GLY A 1 112 ? 1.978 -3.472 -11.401 1.00 98.25 112 GLY A N 1
ATOM 840 C CA . GLY A 1 112 ? 0.812 -3.572 -10.547 1.00 98.25 112 GLY A CA 1
ATOM 841 C C . GLY A 1 112 ? 1.156 -3.994 -9.127 1.00 98.25 112 GLY A C 1
ATOM 842 O O . GLY A 1 112 ? 2.317 -4.165 -8.752 1.00 98.25 112 GLY A O 1
ATOM 843 N N . LEU A 1 113 ? 0.117 -4.194 -8.324 1.00 98.38 113 LEU A N 1
ATOM 844 C CA . LEU A 1 113 ? 0.217 -4.735 -6.970 1.00 98.38 113 LEU A CA 1
ATOM 845 C C . LEU A 1 113 ? -0.532 -6.063 -6.896 1.00 98.38 113 LEU A C 1
ATOM 847 O O . LEU A 1 113 ? -1.465 -6.304 -7.661 1.00 98.38 113 LEU A O 1
ATOM 851 N N . ARG A 1 114 ? -0.136 -6.950 -5.981 1.00 98.12 114 ARG A N 1
ATOM 852 C CA . ARG A 1 114 ? -0.837 -8.229 -5.816 1.00 98.12 114 ARG A CA 1
ATOM 853 C C . ARG A 1 114 ? -2.261 -7.988 -5.319 1.00 98.12 114 ARG A C 1
ATOM 855 O O . ARG A 1 114 ? -2.495 -7.171 -4.421 1.00 98.12 114 ARG A O 1
ATOM 862 N N . LYS A 1 115 ? -3.214 -8.714 -5.900 1.00 97.50 115 LYS A N 1
ATOM 863 C CA . LYS A 1 115 ? -4.593 -8.738 -5.414 1.00 97.50 115 LYS A CA 1
ATOM 864 C C . LYS A 1 115 ? -4.651 -9.356 -4.017 1.00 97.50 115 LYS A C 1
ATOM 866 O O . LYS A 1 115 ? -3.812 -10.181 -3.651 1.00 97.50 115 LYS A O 1
ATOM 871 N N . HIS A 1 116 ? -5.641 -8.958 -3.226 1.00 94.31 116 HIS A N 1
ATOM 872 C CA . HIS A 1 116 ? -5.814 -9.461 -1.864 1.00 94.31 116 HIS A CA 1
ATOM 873 C C . HIS A 1 116 ? -5.874 -10.999 -1.838 1.00 94.31 116 HIS A C 1
ATOM 875 O O . HIS A 1 116 ? -6.713 -11.604 -2.504 1.00 94.31 116 HIS A O 1
ATOM 881 N N . ARG A 1 117 ? -4.973 -11.626 -1.062 1.00 91.81 117 ARG A N 1
ATOM 882 C CA . ARG A 1 117 ? -4.824 -13.093 -0.937 1.00 91.81 117 ARG A CA 1
ATOM 883 C C . ARG A 1 117 ? -4.638 -13.828 -2.276 1.00 91.81 117 ARG A C 1
ATOM 885 O O . ARG A 1 117 ? -5.030 -14.984 -2.393 1.00 91.81 117 ARG A O 1
ATOM 892 N N . SER A 1 118 ? -4.028 -13.189 -3.272 1.00 94.50 118 SER A N 1
ATOM 893 C CA . SER A 1 118 ? -3.754 -13.803 -4.573 1.00 94.50 118 SER A CA 1
ATOM 894 C C . SER A 1 118 ? -2.332 -13.504 -5.047 1.00 94.50 118 SER A C 1
ATOM 896 O O . SER A 1 118 ? -1.691 -12.548 -4.614 1.00 94.50 118 SER A O 1
ATOM 898 N N . HIS A 1 119 ? -1.838 -14.344 -5.956 1.00 95.31 119 HIS A N 1
ATOM 899 C CA . HIS A 1 119 ? -0.637 -14.059 -6.737 1.00 95.31 119 HIS A CA 1
ATOM 900 C C . HIS A 1 119 ? -0.981 -13.300 -8.025 1.00 95.31 119 HIS A C 1
ATOM 902 O O . HIS A 1 119 ? -0.085 -12.908 -8.758 1.00 95.31 119 HIS A O 1
ATOM 908 N N . ASP A 1 120 ? -2.248 -13.026 -8.308 1.00 97.19 120 ASP A N 1
ATOM 909 C CA . ASP A 1 120 ? -2.632 -12.232 -9.469 1.00 97.19 120 ASP A CA 1
ATOM 910 C C . ASP A 1 120 ? -2.226 -10.771 -9.291 1.00 97.19 120 ASP A C 1
ATOM 912 O O . ASP A 1 120 ? -2.321 -10.194 -8.202 1.00 97.19 120 ASP A O 1
ATOM 916 N N . VAL A 1 121 ? -1.790 -10.160 -10.387 1.00 98.25 121 VAL A N 1
ATOM 917 C CA . VAL A 1 121 ? -1.435 -8.744 -10.427 1.00 98.25 121 VAL A CA 1
ATOM 918 C C . VAL A 1 121 ? -2.690 -7.926 -10.739 1.00 98.25 121 VAL A C 1
ATOM 920 O O . VAL A 1 121 ? -3.470 -8.264 -11.628 1.00 98.25 121 VAL A O 1
ATOM 923 N N . GLN A 1 122 ? -2.899 -6.855 -9.980 1.00 98.06 122 GLN A N 1
ATOM 924 C CA . GLN A 1 122 ? -3.790 -5.751 -10.307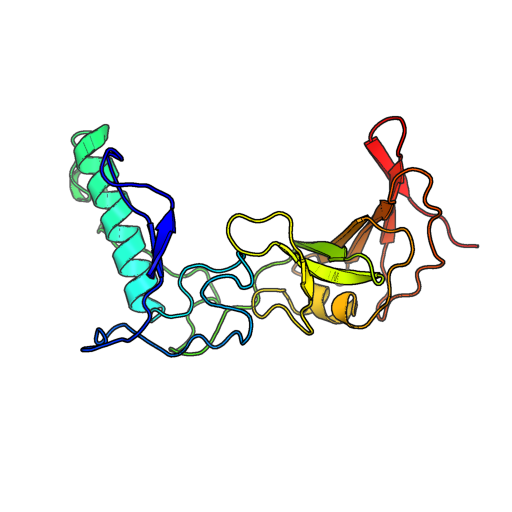 1.00 98.06 122 GLN A CA 1
ATOM 925 C C . GLN A 1 122 ? -2.925 -4.649 -10.924 1.00 98.06 122 GLN A C 1
ATOM 927 O O . GLN A 1 122 ? -2.217 -3.978 -10.166 1.00 98.06 122 GLN A O 1
ATOM 932 N N . PRO A 1 123 ? -2.947 -4.455 -12.255 1.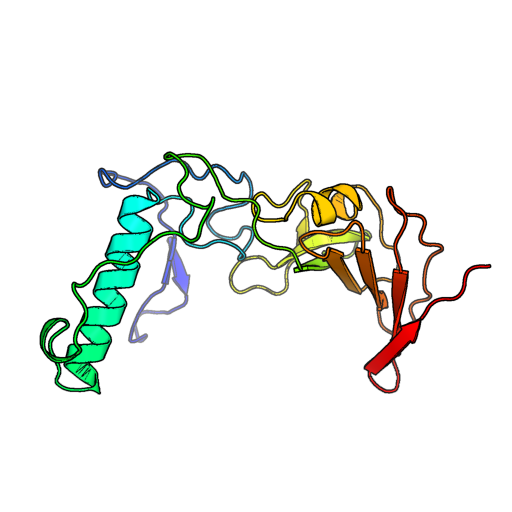00 98.00 123 PRO A N 1
ATOM 933 C CA . PRO A 1 123 ? -2.339 -3.281 -12.864 1.00 98.00 123 PRO A CA 1
ATOM 934 C C . PRO A 1 123 ? -2.935 -2.015 -12.249 1.00 98.00 123 PRO A C 1
ATOM 936 O O . PRO A 1 123 ? -4.148 -1.958 -11.996 1.00 98.00 123 PRO A O 1
ATOM 939 N N . ILE A 1 124 ? -2.077 -1.040 -11.967 1.00 97.69 124 ILE A N 1
ATOM 940 C CA . ILE A 1 124 ? -2.460 0.250 -11.392 1.00 97.69 124 ILE A CA 1
ATOM 941 C C . ILE A 1 124 ? -1.742 1.370 -12.135 1.00 97.69 124 ILE A C 1
ATOM 943 O O . ILE A 1 124 ? -0.610 1.191 -12.569 1.00 97.69 124 ILE A O 1
ATOM 947 N N . ASP A 1 125 ? -2.377 2.533 -12.211 1.00 96.69 125 ASP A N 1
ATOM 948 C CA . ASP A 1 125 ? -1.793 3.736 -12.809 1.00 96.69 125 ASP A CA 1
ATOM 949 C C . ASP A 1 125 ? -1.014 4.552 -11.771 1.00 96.69 125 ASP A C 1
ATOM 951 O O . ASP A 1 125 ? -0.076 5.276 -12.103 1.00 96.69 125 ASP A O 1
ATOM 955 N N . HIS A 1 126 ? -1.421 4.454 -10.501 1.00 96.56 126 HIS A N 1
ATOM 956 C CA . HIS A 1 126 ? -0.798 5.152 -9.384 1.00 96.56 126 HIS A CA 1
ATOM 957 C C . HIS A 1 126 ? -1.195 4.526 -8.038 1.00 96.56 126 HIS A C 1
ATOM 959 O O . HIS A 1 126 ? -2.362 4.202 -7.797 1.00 96.56 126 HIS A O 1
ATOM 965 N N . CYS A 1 127 ? -0.232 4.384 -7.126 1.00 97.75 127 CYS A N 1
ATOM 966 C CA . CYS A 1 127 ? -0.482 3.976 -5.746 1.00 97.75 127 CYS A CA 1
ATOM 967 C C . CYS A 1 127 ? -0.580 5.204 -4.824 1.00 97.75 127 CYS A C 1
ATOM 969 O O . CYS A 1 127 ? 0.435 5.833 -4.550 1.00 97.75 127 CYS A O 1
ATOM 971 N N . LEU A 1 128 ? -1.766 5.503 -4.271 1.00 96.44 128 LEU A N 1
ATOM 972 C CA . LEU A 1 128 ? -1.984 6.712 -3.445 1.00 96.44 128 LEU A CA 1
ATOM 973 C C . LEU A 1 128 ? -1.096 6.818 -2.19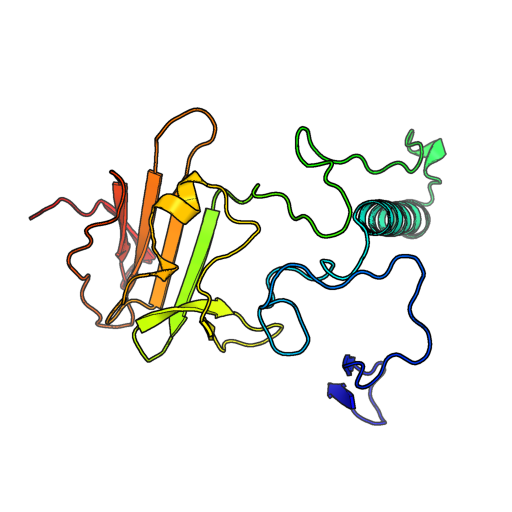4 1.00 96.44 128 LEU A C 1
ATOM 975 O O . LEU A 1 128 ? -0.882 7.914 -1.689 1.00 96.44 128 LEU A O 1
ATOM 979 N N . ILE A 1 129 ? -0.604 5.692 -1.665 1.00 96.38 129 ILE A N 1
ATOM 980 C CA . ILE A 1 129 ? 0.311 5.712 -0.514 1.00 96.38 129 ILE A CA 1
ATOM 981 C C . ILE A 1 129 ? 1.775 5.884 -0.928 1.00 96.38 129 ILE A C 1
ATOM 983 O O . ILE A 1 129 ? 2.610 6.085 -0.053 1.00 96.38 129 ILE A O 1
ATOM 987 N N . ALA A 1 130 ? 2.116 5.770 -2.216 1.00 97.50 130 ALA A N 1
ATOM 988 C CA . ALA A 1 130 ? 3.487 5.914 -2.691 1.00 97.50 130 ALA A CA 1
ATOM 989 C C . ALA A 1 130 ? 3.945 7.366 -2.560 1.00 97.50 130 ALA A C 1
ATOM 991 O O . ALA A 1 130 ? 3.281 8.286 -3.034 1.00 97.50 130 ALA A O 1
ATOM 992 N N . ALA A 1 131 ? 5.110 7.565 -1.950 1.00 95.94 131 ALA A N 1
ATOM 993 C CA . ALA A 1 131 ? 5.696 8.888 -1.813 1.00 95.94 131 ALA A CA 1
ATOM 994 C C . ALA A 1 131 ? 5.925 9.544 -3.190 1.00 95.94 131 ALA A C 1
ATOM 996 O O . ALA A 1 131 ? 6.177 8.832 -4.173 1.00 95.94 131 ALA A O 1
ATOM 997 N N . PRO A 1 132 ? 5.911 10.888 -3.287 1.00 94.69 132 PRO A N 1
ATOM 998 C CA . PRO A 1 132 ? 6.125 11.588 -4.554 1.00 94.69 132 PRO A CA 1
ATOM 999 C C . PRO A 1 132 ? 7.399 11.139 -5.278 1.00 94.69 132 PRO A C 1
ATOM 1001 O O . PRO A 1 132 ? 7.346 10.824 -6.461 1.00 94.69 132 PRO A O 1
ATOM 1004 N N . GLY A 1 133 ? 8.513 10.976 -4.554 1.00 96.25 133 GLY A N 1
ATOM 1005 C CA . GLY A 1 133 ? 9.780 10.520 -5.134 1.00 96.25 133 GLY A CA 1
ATOM 1006 C C . GLY A 1 133 ? 9.734 9.116 -5.755 1.00 96.25 133 GLY A C 1
ATOM 1007 O O . GLY A 1 133 ? 10.501 8.853 -6.680 1.00 96.25 133 GLY A O 1
ATOM 1008 N N . VAL A 1 134 ? 8.822 8.244 -5.299 1.00 97.44 134 VAL A N 1
ATOM 1009 C CA . VAL A 1 134 ? 8.538 6.943 -5.934 1.00 97.44 134 VAL A CA 1
ATOM 1010 C C . VAL A 1 134 ? 7.693 7.141 -7.187 1.00 97.44 134 VAL A C 1
ATOM 1012 O O . VAL A 1 134 ? 8.063 6.666 -8.255 1.00 97.44 134 VAL A O 1
ATOM 1015 N N . SER A 1 135 ? 6.585 7.876 -7.073 1.00 95.69 135 SER A N 1
ATOM 1016 C CA . SER A 1 135 ? 5.648 8.109 -8.183 1.00 95.69 135 SER A CA 1
ATOM 1017 C C . SER A 1 135 ? 6.307 8.828 -9.365 1.00 95.69 135 SER A C 1
ATOM 1019 O O . SER A 1 135 ? 6.012 8.558 -10.527 1.00 95.69 135 SER A O 1
ATOM 1021 N N . GLU A 1 136 ? 7.251 9.721 -9.076 1.00 95.75 136 GLU A N 1
ATOM 1022 C CA . GLU A 1 136 ? 8.051 10.439 -10.065 1.00 95.75 136 GLU A CA 1
ATOM 1023 C C . GLU A 1 136 ? 8.987 9.544 -10.880 1.00 95.75 136 GLU A C 1
ATOM 1025 O O . GLU A 1 136 ? 9.473 10.006 -11.904 1.00 95.75 136 GLU A O 1
ATOM 1030 N N . LEU A 1 137 ? 9.262 8.300 -10.463 1.00 95.81 137 LEU A N 1
ATOM 1031 C CA . LEU A 1 137 ? 10.046 7.354 -11.268 1.00 95.81 137 LEU A CA 1
ATOM 1032 C C . LEU A 1 137 ? 9.254 6.820 -12.472 1.00 95.81 137 LEU A C 1
ATOM 1034 O O . LEU A 1 137 ? 9.864 6.306 -13.410 1.00 95.81 137 LEU A O 1
ATOM 1038 N N . GLY A 1 138 ? 7.921 6.938 -12.457 1.00 95.69 138 GLY A N 1
ATOM 1039 C CA . GLY A 1 138 ? 7.061 6.561 -13.578 1.00 95.69 138 GLY A CA 1
ATOM 1040 C C . GLY A 1 138 ? 7.012 5.055 -13.848 1.00 95.69 138 GLY A C 1
ATOM 1041 O O . GLY A 1 138 ? 6.822 4.651 -14.994 1.00 95.69 138 GLY A O 1
ATOM 1042 N N . VAL A 1 139 ? 7.198 4.216 -12.821 1.00 96.81 139 VAL A N 1
ATOM 1043 C CA . VAL A 1 139 ? 7.222 2.749 -12.971 1.00 96.81 139 VAL A CA 1
ATOM 1044 C C . VAL A 1 139 ? 5.904 2.215 -13.535 1.00 96.81 139 VAL A C 1
ATOM 1046 O O . VAL A 1 139 ? 5.933 1.348 -14.406 1.00 96.81 139 VAL A O 1
ATOM 1049 N N . GLU A 1 140 ? 4.767 2.759 -13.096 1.00 96.38 140 GLU A N 1
ATOM 1050 C CA . GLU A 1 140 ? 3.425 2.371 -13.552 1.00 96.38 140 GLU A CA 1
ATOM 1051 C C . GLU A 1 140 ? 3.153 2.698 -15.024 1.00 96.38 140 GLU A C 1
ATOM 1053 O O . GLU A 1 140 ? 2.332 2.051 -15.666 1.00 96.38 140 GLU A O 1
ATOM 1058 N N . LYS A 1 141 ? 3.861 3.685 -15.582 1.00 94.38 141 LYS A N 1
ATOM 1059 C CA . LYS A 1 141 ? 3.633 4.201 -16.942 1.00 94.38 141 LYS A CA 1
ATOM 1060 C C . LYS A 1 141 ? 4.452 3.471 -18.007 1.00 94.38 141 LYS A C 1
ATOM 1062 O O . LYS A 1 141 ? 4.466 3.888 -19.163 1.00 94.38 141 LYS A O 1
ATOM 1067 N N . ARG A 1 142 ? 5.192 2.436 -17.608 1.00 92.44 142 ARG A N 1
ATOM 1068 C CA . ARG A 1 142 ? 6.180 1.745 -18.437 1.00 92.44 142 ARG A CA 1
ATOM 1069 C C . ARG A 1 142 ? 5.846 0.271 -18.569 1.00 92.44 142 ARG A C 1
ATOM 1071 O O . ARG A 1 142 ? 5.267 -0.339 -17.672 1.00 92.44 142 ARG A O 1
ATOM 1078 N N . GLU A 1 143 ? 6.287 -0.294 -19.684 1.00 93.38 143 GLU A N 1
ATOM 1079 C CA . GLU A 1 143 ? 6.284 -1.732 -19.901 1.00 93.38 143 GLU A CA 1
ATOM 1080 C C . GLU A 1 143 ? 7.615 -2.339 -19.460 1.00 93.38 143 GLU A C 1
ATOM 1082 O O . GLU A 1 143 ? 8.696 -1.798 -19.703 1.00 93.38 143 GLU A O 1
ATOM 1087 N N . TRP A 1 144 ? 7.522 -3.499 -18.824 1.00 94.88 144 TRP A N 1
ATOM 1088 C CA . TRP A 1 144 ? 8.631 -4.198 -18.194 1.00 94.88 144 TRP A CA 1
ATOM 1089 C C . TRP A 1 144 ? 8.759 -5.615 -18.767 1.00 94.88 144 TRP A C 1
ATOM 1091 O O . TRP A 1 144 ? 8.490 -6.606 -18.076 1.00 94.88 144 TRP A O 1
ATOM 1101 N N . PRO A 1 145 ? 9.152 -5.759 -20.046 1.00 91.88 145 PRO A N 1
ATOM 1102 C CA . PRO A 1 145 ? 9.283 -7.070 -20.663 1.00 91.88 145 PRO A CA 1
ATOM 1103 C C . PRO A 1 145 ? 10.335 -7.895 -19.921 1.00 91.88 145 PRO A C 1
ATOM 1105 O O . PRO A 1 145 ? 11.404 -7.399 -19.575 1.00 91.88 145 PRO A O 1
ATOM 1108 N N . GLN A 1 146 ? 10.037 -9.177 -19.697 1.00 93.19 146 GLN A N 1
ATOM 1109 C CA . GLN A 1 146 ? 10.930 -10.129 -19.019 1.00 93.19 146 GLN A CA 1
ATOM 1110 C C . GLN A 1 146 ? 11.312 -9.769 -17.570 1.00 93.19 146 GLN A C 1
ATOM 1112 O O . GLN A 1 146 ? 12.185 -10.419 -17.004 1.00 93.19 146 GLN A O 1
ATOM 1117 N N . ILE A 1 147 ? 10.650 -8.799 -16.937 1.00 96.00 147 ILE A N 1
ATOM 1118 C CA . ILE A 1 147 ? 10.835 -8.468 -15.518 1.00 96.00 147 ILE A CA 1
ATOM 1119 C C . ILE A 1 147 ? 9.687 -9.067 -14.707 1.00 96.00 147 ILE A C 1
ATOM 1121 O O . ILE A 1 147 ? 8.544 -9.077 -15.148 1.00 96.00 147 ILE A O 1
ATOM 1125 N N . ALA A 1 148 ? 9.999 -9.625 -13.542 1.00 96.56 148 ALA A N 1
ATOM 1126 C CA . ALA A 1 148 ? 9.037 -10.184 -12.597 1.00 96.56 148 ALA A CA 1
ATOM 1127 C C . ALA A 1 148 ? 8.599 -9.154 -11.545 1.00 96.56 148 ALA A C 1
ATOM 1129 O O . ALA A 1 148 ? 7.437 -9.142 -11.134 1.00 96.56 148 ALA A O 1
ATOM 1130 N N . ALA A 1 149 ? 9.520 -8.288 -11.114 1.00 97.56 149 ALA A N 1
ATOM 1131 C CA . ALA A 1 149 ? 9.233 -7.221 -10.165 1.00 97.56 149 ALA A CA 1
ATOM 1132 C C . ALA A 1 149 ? 10.160 -6.016 -10.355 1.00 97.56 149 ALA A C 1
ATOM 1134 O O . ALA A 1 149 ? 11.333 -6.165 -10.710 1.00 97.56 149 ALA A O 1
ATOM 1135 N N . VAL A 1 150 ? 9.627 -4.835 -10.056 1.00 97.88 150 VAL A N 1
ATOM 1136 C CA . VAL A 1 150 ? 10.363 -3.570 -10.003 1.00 97.88 150 VAL A CA 1
ATOM 1137 C C . VAL A 1 150 ? 10.174 -2.988 -8.619 1.00 97.88 150 VAL A C 1
ATOM 1139 O O . VAL A 1 150 ? 9.055 -2.704 -8.204 1.00 97.88 150 VAL A O 1
ATOM 1142 N N . GLU A 1 151 ? 11.263 -2.807 -7.892 1.00 98.19 151 GLU A N 1
ATOM 1143 C CA . GLU A 1 151 ? 11.230 -2.156 -6.596 1.00 98.19 151 GLU A CA 1
ATOM 1144 C C . GLU A 1 151 ? 11.751 -0.730 -6.709 1.00 98.19 151 GLU A C 1
ATOM 1146 O O . GLU A 1 151 ? 12.907 -0.524 -7.061 1.00 98.19 151 GLU A O 1
ATOM 1151 N N . ALA A 1 152 ? 10.891 0.240 -6.415 1.00 98.00 152 ALA A N 1
ATOM 1152 C CA . ALA A 1 152 ? 11.178 1.663 -6.464 1.00 98.00 152 ALA A CA 1
ATOM 1153 C C . ALA A 1 152 ? 11.353 2.221 -5.052 1.00 98.00 152 ALA A C 1
ATOM 1155 O O . ALA A 1 152 ? 10.505 2.015 -4.178 1.00 98.00 152 ALA A O 1
ATOM 1156 N N . ILE A 1 153 ? 12.465 2.918 -4.835 1.00 98.25 153 ILE A N 1
ATOM 1157 C CA . ILE A 1 153 ? 12.895 3.434 -3.538 1.00 98.25 153 ILE A CA 1
ATOM 1158 C C . ILE A 1 153 ? 13.278 4.907 -3.693 1.00 98.25 153 ILE A C 1
ATOM 1160 O O . ILE A 1 153 ? 14.017 5.272 -4.609 1.00 98.25 153 ILE A O 1
ATOM 1164 N N . THR A 1 154 ? 12.824 5.743 -2.764 1.00 97.56 154 THR A N 1
ATOM 1165 C CA . THR A 1 154 ? 13.255 7.140 -2.624 1.00 97.56 154 THR A CA 1
ATOM 1166 C C . THR A 1 154 ? 13.715 7.405 -1.196 1.00 97.56 154 THR A C 1
ATOM 1168 O O . THR A 1 154 ? 13.150 6.862 -0.247 1.00 97.56 154 THR A O 1
ATOM 1171 N N . ALA A 1 155 ? 14.722 8.254 -1.024 1.00 94.81 155 ALA A N 1
ATOM 1172 C CA . ALA A 1 155 ? 15.105 8.756 0.289 1.00 94.81 155 ALA A CA 1
ATOM 1173 C C . ALA A 1 155 ? 14.228 9.948 0.699 1.00 94.81 155 ALA A C 1
ATOM 1175 O O . ALA A 1 155 ? 13.799 10.740 -0.142 1.00 94.81 155 ALA A O 1
ATOM 1176 N N . THR A 1 156 ? 13.983 10.093 2.001 1.00 88.00 156 THR A N 1
ATOM 1177 C CA . THR A 1 156 ? 13.378 11.304 2.569 1.00 88.00 156 THR A CA 1
ATOM 1178 C C . THR A 1 156 ? 14.478 12.329 2.840 1.00 88.00 156 THR A C 1
ATOM 1180 O O . THR A 1 156 ? 15.494 11.993 3.443 1.00 88.00 156 THR A O 1
ATOM 1183 N N . GLY A 1 157 ? 14.279 13.582 2.424 1.00 87.81 157 GLY A N 1
ATOM 1184 C CA . GLY A 1 157 ? 15.224 14.677 2.686 1.00 87.81 157 GLY A CA 1
ATOM 1185 C C . GLY A 1 157 ? 16.381 14.804 1.686 1.00 87.81 157 GLY A C 1
ATOM 1186 O O . GLY A 1 157 ? 17.180 15.730 1.807 1.00 87.81 157 GLY A O 1
ATOM 1187 N N . SER A 1 158 ? 16.457 13.936 0.675 1.00 91.44 158 SER A N 1
ATOM 1188 C CA . SER A 1 158 ? 17.353 14.084 -0.477 1.00 91.44 158 SER A CA 1
ATOM 1189 C C . SER A 1 158 ? 16.615 13.759 -1.781 1.00 91.44 158 SER A C 1
ATOM 1191 O O . SER A 1 158 ? 15.431 13.428 -1.777 1.00 91.44 158 SER A O 1
ATOM 1193 N N . ASN A 1 159 ? 17.313 13.870 -2.912 1.00 91.38 159 ASN A N 1
ATOM 1194 C CA . ASN A 1 159 ? 16.808 13.448 -4.220 1.00 91.38 159 ASN A CA 1
ATOM 1195 C C . ASN A 1 159 ? 17.272 12.031 -4.600 1.00 91.38 159 ASN A C 1
ATOM 1197 O O . ASN A 1 159 ? 17.150 11.640 -5.764 1.00 91.38 159 ASN A O 1
ATOM 1201 N N . ASP A 1 160 ? 17.817 11.270 -3.648 1.00 94.81 160 ASP A N 1
ATOM 1202 C CA . ASP A 1 160 ? 18.349 9.941 -3.926 1.00 94.81 160 ASP A CA 1
ATOM 1203 C C . ASP A 1 160 ? 17.221 8.956 -4.214 1.00 94.81 160 ASP A C 1
ATOM 1205 O O . ASP A 1 160 ? 16.243 8.840 -3.468 1.00 94.81 160 ASP A O 1
ATOM 1209 N N . ARG A 1 161 ? 17.379 8.230 -5.320 1.00 95.62 161 ARG A N 1
ATOM 1210 C CA . ARG A 1 161 ? 16.424 7.237 -5.803 1.00 95.62 161 ARG A CA 1
ATOM 1211 C C . ARG A 1 161 ? 17.158 5.970 -6.210 1.00 95.62 161 ARG A C 1
ATOM 1213 O O . ARG A 1 161 ? 18.255 6.019 -6.778 1.00 95.62 161 ARG A O 1
ATOM 1220 N N . GLN A 1 162 ? 16.524 4.834 -5.965 1.00 95.88 162 GLN A N 1
ATOM 1221 C CA . GLN A 1 162 ? 17.027 3.525 -6.350 1.00 95.88 162 GLN A CA 1
ATOM 1222 C C . GLN A 1 162 ? 15.903 2.692 -6.962 1.00 95.88 162 GLN A C 1
ATOM 1224 O O . GLN A 1 162 ? 14.775 2.709 -6.474 1.00 95.88 162 GLN A O 1
ATOM 1229 N N . VAL A 1 163 ? 16.231 1.944 -8.013 1.00 96.38 163 VAL A N 1
ATOM 1230 C CA . VAL A 1 163 ? 15.358 0.906 -8.559 1.00 96.38 163 VAL A CA 1
ATOM 1231 C C . VAL A 1 163 ? 16.084 -0.428 -8.584 1.00 96.38 163 VAL A C 1
ATOM 1233 O O . VAL A 1 163 ? 17.216 -0.511 -9.055 1.00 96.38 163 VAL A O 1
ATOM 1236 N N . ILE A 1 164 ? 15.423 -1.472 -8.087 1.00 96.31 164 ILE A N 1
ATOM 1237 C CA . ILE A 1 164 ? 15.909 -2.852 -8.128 1.00 96.31 164 ILE A CA 1
ATOM 1238 C C . ILE A 1 164 ? 15.007 -3.656 -9.063 1.00 96.31 164 ILE A C 1
ATOM 1240 O O . ILE A 1 164 ? 13.795 -3.744 -8.868 1.00 96.31 164 ILE A O 1
ATOM 1244 N N . LEU A 1 165 ? 15.612 -4.247 -10.086 1.00 96.25 165 LEU A N 1
ATOM 1245 C CA . LEU A 1 165 ? 14.929 -5.038 -11.102 1.00 96.25 165 LEU A CA 1
ATOM 1246 C C . LEU A 1 165 ? 15.115 -6.521 -10.806 1.00 96.25 165 LEU A C 1
ATOM 1248 O O . LEU A 1 165 ? 16.244 -6.991 -10.662 1.00 96.25 165 LEU A O 1
ATOM 1252 N N . THR A 1 166 ? 14.014 -7.262 -10.757 1.00 95.94 166 THR A N 1
ATOM 1253 C CA . THR A 1 166 ? 14.032 -8.725 -10.650 1.00 95.94 166 THR A CA 1
ATOM 1254 C C . THR A 1 166 ? 13.594 -9.318 -11.985 1.00 95.94 166 THR A C 1
ATOM 1256 O O . THR A 1 166 ? 12.412 -9.204 -12.314 1.00 95.94 166 THR A O 1
ATOM 1259 N N . PRO A 1 167 ? 14.494 -9.917 -12.783 1.00 94.31 167 PRO A N 1
ATOM 1260 C CA . PRO A 1 167 ? 14.122 -10.578 -14.033 1.00 94.31 167 PRO A CA 1
ATOM 1261 C C . PRO A 1 167 ? 13.186 -11.777 -13.812 1.00 94.31 167 PRO A C 1
ATOM 1263 O O . PRO A 1 167 ? 13.196 -12.408 -12.756 1.00 94.31 167 PRO A O 1
ATOM 1266 N N . LYS A 1 168 ? 12.383 -12.117 -14.825 1.00 93.00 168 LYS A N 1
ATOM 1267 C CA . LYS A 1 168 ? 11.765 -13.449 -14.947 1.00 93.00 168 LYS A CA 1
ATOM 1268 C C . LYS A 1 168 ? 12.881 -14.485 -15.184 1.00 93.00 168 LYS A C 1
ATOM 1270 O O . LYS A 1 168 ? 13.931 -14.098 -15.700 1.00 93.00 168 LYS A O 1
ATOM 1275 N N . PRO A 1 169 ? 12.672 -15.776 -14.871 1.00 90.62 169 PRO A N 1
ATOM 1276 C CA . PRO A 1 169 ? 13.668 -16.808 -15.149 1.00 90.62 169 PRO A CA 1
ATOM 1277 C C . PRO A 1 169 ? 14.131 -16.799 -16.613 1.00 90.62 169 PRO A C 1
ATOM 1279 O O . PRO A 1 169 ? 13.298 -16.764 -17.522 1.00 90.62 169 PRO A O 1
ATOM 1282 N N . GLY A 1 170 ? 15.447 -16.769 -16.847 1.00 87.81 170 GLY A N 1
ATOM 1283 C CA . GLY A 1 170 ? 16.053 -16.631 -18.179 1.00 87.81 170 GLY A CA 1
ATOM 1284 C C . GLY A 1 170 ? 15.861 -15.263 -18.856 1.00 87.81 170 GLY A C 1
ATOM 1285 O O . GLY A 1 170 ? 16.274 -15.076 -20.004 1.00 87.81 170 GLY A O 1
ATOM 1286 N N . GLY A 1 171 ? 15.236 -14.307 -18.168 1.00 85.81 171 GLY A N 1
ATOM 1287 C CA . GLY A 1 171 ? 14.930 -12.974 -18.664 1.00 85.81 171 GLY A CA 1
ATOM 1288 C C . GLY A 1 171 ? 16.158 -12.073 -18.723 1.00 85.81 171 GLY A C 1
ATOM 1289 O O . GLY A 1 171 ? 17.023 -12.086 -17.846 1.00 85.81 171 GLY A O 1
ATOM 1290 N N . ARG A 1 172 ? 16.235 -11.242 -19.763 1.00 81.56 172 ARG A N 1
ATOM 1291 C CA . ARG A 1 172 ? 17.267 -10.200 -19.866 1.00 81.56 172 ARG A CA 1
ATOM 1292 C C . ARG A 1 172 ? 16.769 -8.884 -19.286 1.00 81.56 172 ARG A C 1
ATOM 1294 O O . ARG A 1 172 ? 15.589 -8.565 -19.378 1.00 81.56 172 ARG A O 1
ATOM 1301 N N . LEU A 1 173 ? 17.696 -8.097 -18.744 1.00 81.06 173 LEU A N 1
ATOM 1302 C CA . LEU A 1 173 ? 17.383 -6.734 -18.330 1.00 81.06 173 LEU A CA 1
ATOM 1303 C C . LEU A 1 173 ? 17.100 -5.857 -19.555 1.00 81.06 173 LEU A C 1
ATOM 1305 O O . LEU A 1 173 ? 17.923 -5.845 -20.478 1.00 81.06 173 LEU A O 1
ATOM 1309 N N . PRO A 1 174 ? 15.992 -5.100 -19.556 1.00 79.38 174 PRO A N 1
ATOM 1310 C CA . PRO A 1 174 ? 15.783 -4.055 -20.539 1.00 79.38 174 PRO A CA 1
ATOM 1311 C C . PRO A 1 174 ? 16.754 -2.891 -20.296 1.00 79.38 174 PRO A C 1
ATOM 1313 O O . PRO A 1 174 ? 17.322 -2.743 -19.209 1.00 79.38 174 PRO A O 1
ATOM 1316 N N . LEU A 1 175 ? 16.922 -2.041 -21.310 1.00 76.19 175 LEU A N 1
ATOM 1317 C CA . LEU A 1 175 ? 17.464 -0.705 -21.092 1.00 76.19 175 LEU A CA 1
ATOM 1318 C C . LEU A 1 175 ? 16.452 0.062 -20.231 1.00 76.19 175 LEU A C 1
ATOM 1320 O O . LEU A 1 175 ? 15.281 0.153 -20.597 1.00 76.19 175 LEU A O 1
ATOM 1324 N N . VAL A 1 176 ? 16.888 0.564 -19.077 1.00 79.00 176 VAL A N 1
ATOM 1325 C CA . VAL A 1 176 ? 16.012 1.274 -18.142 1.00 79.00 176 VAL A CA 1
ATOM 1326 C C . VAL A 1 176 ? 16.400 2.738 -18.107 1.00 79.00 176 VAL A C 1
ATOM 1328 O O . VAL A 1 176 ? 17.355 3.130 -17.443 1.00 79.00 176 VAL A O 1
ATOM 1331 N N . GLU A 1 177 ? 15.619 3.541 -18.815 1.00 81.00 177 GLU A N 1
ATOM 1332 C CA . GLU A 1 177 ? 15.578 4.988 -18.649 1.00 81.00 177 GLU A CA 1
ATOM 1333 C C . GLU A 1 177 ? 14.339 5.303 -17.821 1.00 81.00 177 GLU A C 1
ATOM 1335 O O . GLU A 1 177 ? 13.253 4.897 -18.213 1.00 81.00 177 GLU A O 1
ATOM 1340 N N . LEU A 1 178 ? 14.477 5.970 -16.674 1.00 85.06 178 LEU A N 1
ATOM 1341 C CA . LEU A 1 178 ? 13.342 6.418 -15.858 1.00 85.06 178 LEU A CA 1
ATOM 1342 C C . LEU A 1 178 ? 13.211 7.937 -15.907 1.00 85.06 178 LEU A C 1
ATOM 1344 O O . LEU A 1 178 ? 14.136 8.643 -16.302 1.00 85.06 178 LEU A O 1
ATOM 1348 N N . ASP A 1 179 ? 12.057 8.438 -15.471 1.00 88.81 179 ASP A N 1
ATOM 1349 C CA . ASP A 1 179 ? 11.692 9.860 -15.559 1.00 88.81 179 ASP A CA 1
ATOM 1350 C C . ASP A 1 179 ? 12.578 10.764 -14.678 1.00 88.81 179 ASP A C 1
ATOM 1352 O O . ASP A 1 179 ? 12.573 11.991 -14.817 1.00 88.81 179 ASP A O 1
ATOM 1356 N N . LYS A 1 180 ? 13.345 10.164 -13.757 1.00 90.88 180 LYS A N 1
ATOM 1357 C CA . LYS A 1 180 ? 14.286 10.837 -12.856 1.00 90.88 180 LYS A CA 1
ATOM 1358 C C . LYS A 1 180 ? 15.628 10.104 -12.813 1.00 90.88 180 LYS A C 1
ATOM 1360 O O . LYS A 1 180 ? 15.654 8.879 -12.951 1.00 90.88 180 LYS A O 1
ATOM 1365 N N . PRO A 1 181 ? 16.735 10.823 -12.533 1.00 89.19 181 PRO A N 1
ATOM 1366 C CA . PRO A 1 181 ? 18.012 10.199 -12.209 1.00 89.19 181 PRO A CA 1
ATOM 1367 C C . PRO A 1 181 ? 17.860 9.196 -11.064 1.00 89.19 181 PRO A C 1
ATOM 1369 O O . PRO A 1 181 ? 17.256 9.498 -10.032 1.00 89.19 181 PRO A O 1
ATOM 1372 N N . VAL A 1 182 ? 18.397 7.995 -11.260 1.00 92.12 182 VAL A N 1
ATOM 1373 C CA . VAL A 1 182 ? 18.158 6.851 -10.378 1.00 92.12 182 VAL A CA 1
ATOM 1374 C C . VAL A 1 182 ? 19.336 5.883 -10.432 1.00 92.12 182 VAL A C 1
ATOM 1376 O O . VAL A 1 182 ? 19.947 5.676 -11.482 1.00 92.12 182 VAL A O 1
ATOM 1379 N N . SER A 1 183 ? 19.659 5.263 -9.299 1.00 92.38 183 SER A N 1
ATOM 1380 C CA . SER A 1 183 ? 20.584 4.130 -9.272 1.00 92.38 183 SER A CA 1
ATOM 1381 C C . SER A 1 183 ? 19.835 2.845 -9.621 1.00 92.38 183 SER A C 1
ATOM 1383 O O . SER A 1 183 ? 18.925 2.450 -8.893 1.00 92.38 183 SER A O 1
ATOM 1385 N N . VAL A 1 184 ? 20.207 2.191 -10.723 1.00 92.88 184 VAL A N 1
ATOM 1386 C CA . VAL A 1 184 ? 19.572 0.940 -11.166 1.00 92.88 184 VAL A CA 1
ATOM 1387 C C . VAL A 1 184 ? 20.403 -0.259 -10.722 1.00 92.88 184 VAL A C 1
ATOM 1389 O O . VAL A 1 184 ? 21.605 -0.348 -10.987 1.00 92.88 184 VAL A O 1
ATOM 1392 N N . LEU A 1 185 ? 19.761 -1.187 -10.023 1.00 93.00 185 LEU A N 1
ATOM 1393 C CA . LEU A 1 185 ? 20.332 -2.450 -9.579 1.00 93.00 185 LEU A CA 1
ATOM 1394 C C . LEU A 1 185 ? 19.499 -3.609 -10.129 1.00 93.00 185 LEU A C 1
ATOM 1396 O O . LEU A 1 185 ? 18.332 -3.452 -10.489 1.00 93.00 185 LEU A O 1
ATOM 1400 N N . ARG A 1 186 ? 20.106 -4.791 -10.179 1.00 92.19 186 ARG A N 1
ATOM 1401 C CA . ARG A 1 186 ? 19.462 -6.033 -10.601 1.00 92.19 186 ARG A CA 1
ATOM 1402 C C . ARG A 1 186 ? 19.651 -7.126 -9.566 1.00 92.19 186 ARG A C 1
ATOM 1404 O O . ARG A 1 186 ? 20.726 -7.203 -8.976 1.00 92.19 186 ARG A O 1
ATOM 1411 N N . VAL A 1 187 ? 18.650 -7.982 -9.424 1.00 91.19 187 VAL A N 1
ATOM 1412 C CA . VAL A 1 187 ? 18.771 -9.266 -8.728 1.00 91.19 187 VAL A CA 1
ATOM 1413 C C . VAL A 1 187 ? 19.334 -10.295 -9.712 1.00 91.19 187 VAL A C 1
ATOM 1415 O O . VAL A 1 187 ? 18.821 -10.421 -10.826 1.00 91.19 187 VAL A O 1
ATOM 1418 N N . ASP A 1 188 ? 20.407 -10.986 -9.338 1.00 86.06 188 ASP A N 1
ATOM 1419 C CA . ASP A 1 188 ? 20.956 -12.104 -10.102 1.00 86.06 188 ASP A CA 1
ATOM 1420 C C . ASP A 1 188 ? 20.125 -13.369 -9.870 1.00 86.06 188 ASP A C 1
ATOM 1422 O O . ASP A 1 188 ? 19.721 -13.684 -8.752 1.00 86.06 188 ASP A O 1
ATOM 1426 N N . GLU A 1 189 ? 19.845 -14.089 -10.950 1.00 82.12 189 GLU A N 1
ATOM 1427 C CA . GLU A 1 189 ? 18.982 -15.268 -10.918 1.00 82.12 189 GLU A CA 1
ATOM 1428 C C . GLU A 1 189 ? 19.629 -16.453 -10.185 1.00 82.12 189 GLU A C 1
ATOM 1430 O O . GLU A 1 189 ? 18.919 -17.273 -9.607 1.00 82.12 189 GLU A O 1
ATOM 1435 N N . LYS A 1 190 ? 20.964 -16.571 -10.207 1.00 80.94 190 LYS A N 1
ATOM 1436 C CA . LYS A 1 190 ? 21.660 -17.761 -9.700 1.00 80.94 190 LYS A CA 1
ATOM 1437 C C . LYS A 1 190 ? 21.852 -17.740 -8.193 1.00 80.94 190 LYS A C 1
ATOM 1439 O O . LYS A 1 190 ? 21.731 -18.786 -7.562 1.00 80.94 190 LYS A O 1
ATOM 1444 N N . ASP A 1 191 ? 22.199 -16.584 -7.641 1.00 85.31 191 ASP A N 1
ATOM 1445 C CA . ASP A 1 191 ? 22.552 -16.439 -6.226 1.00 85.31 191 ASP A CA 1
ATOM 1446 C C . ASP A 1 191 ? 21.645 -15.458 -5.464 1.00 85.31 191 ASP A C 1
ATOM 1448 O O . ASP A 1 191 ? 21.763 -15.343 -4.244 1.00 85.31 191 ASP A O 1
ATOM 1452 N N . GLY A 1 192 ? 20.717 -14.775 -6.148 1.00 84.75 192 GLY A N 1
ATOM 1453 C CA . GLY A 1 192 ? 19.854 -13.754 -5.550 1.00 84.75 192 GLY A CA 1
ATOM 1454 C C . GLY A 1 192 ? 20.593 -12.465 -5.171 1.00 84.75 192 GLY A C 1
ATOM 1455 O O . GLY A 1 192 ? 20.012 -11.598 -4.513 1.00 84.75 192 GLY A O 1
ATOM 1456 N N . GLY A 1 193 ? 21.864 -12.326 -5.557 1.00 87.25 193 GLY A N 1
ATOM 1457 C CA . GLY A 1 193 ? 22.707 -11.175 -5.271 1.00 87.25 193 GLY A CA 1
ATOM 1458 C C . GLY A 1 193 ? 22.216 -9.910 -5.970 1.00 87.25 193 GLY A C 1
ATOM 1459 O O . GLY A 1 193 ? 21.643 -9.954 -7.057 1.00 87.25 193 GLY A O 1
ATOM 1460 N N . VAL A 1 194 ? 22.439 -8.750 -5.349 1.00 90.00 194 VAL A N 1
ATOM 1461 C CA . VAL A 1 194 ? 22.029 -7.457 -5.913 1.00 90.00 194 VAL A CA 1
ATOM 1462 C C . VAL A 1 194 ? 23.245 -6.732 -6.487 1.00 90.00 194 VAL A C 1
ATOM 1464 O O . VAL A 1 194 ? 24.179 -6.394 -5.762 1.00 90.00 194 VAL A O 1
ATOM 1467 N N . HIS A 1 195 ? 23.223 -6.448 -7.790 1.00 88.31 195 HIS A N 1
ATOM 1468 C CA . HIS A 1 195 ? 24.344 -5.842 -8.511 1.00 88.31 195 HIS A CA 1
ATOM 1469 C C . HIS A 1 195 ? 23.948 -4.527 -9.172 1.00 88.31 195 HIS A C 1
ATOM 1471 O O . HIS A 1 195 ? 22.879 -4.415 -9.771 1.00 88.31 195 HIS A O 1
ATOM 1477 N N . ARG A 1 196 ? 24.839 -3.531 -9.121 1.00 86.12 196 ARG A N 1
ATOM 1478 C CA . ARG A 1 196 ? 24.642 -2.262 -9.830 1.00 86.12 196 ARG A CA 1
ATOM 1479 C C . ARG A 1 196 ? 24.725 -2.471 -11.339 1.00 86.12 196 ARG A C 1
ATOM 1481 O O . ARG A 1 196 ? 25.707 -3.016 -11.847 1.00 86.12 196 ARG A O 1
ATOM 1488 N N . VAL A 1 197 ? 23.718 -1.981 -12.053 1.00 82.75 197 VAL A N 1
ATOM 1489 C CA . VAL A 1 197 ? 23.729 -1.917 -13.512 1.00 82.75 197 VAL A CA 1
ATOM 1490 C C . VAL A 1 197 ? 24.536 -0.683 -13.905 1.00 82.75 197 VAL A C 1
ATOM 1492 O O . VAL A 1 197 ? 24.166 0.445 -13.586 1.00 82.75 197 VAL A O 1
ATOM 1495 N N . HIS A 1 198 ? 25.683 -0.898 -14.544 1.00 69.94 198 HIS A N 1
ATOM 1496 C CA . HIS A 1 198 ? 26.479 0.181 -15.121 1.00 69.94 198 HIS A CA 1
ATOM 1497 C C . HIS A 1 198 ? 25.988 0.401 -16.555 1.00 69.94 198 HIS A C 1
ATOM 1499 O O . HIS A 1 198 ? 25.849 -0.569 -17.301 1.00 69.94 198 HIS A O 1
ATOM 1505 N N . GLY A 1 199 ? 25.661 1.650 -16.897 1.00 57.31 199 GLY A N 1
ATOM 1506 C CA . GLY A 1 199 ? 25.083 2.008 -18.194 1.00 57.31 199 GLY A CA 1
ATOM 1507 C C . GLY A 1 199 ? 25.950 1.574 -19.380 1.00 57.31 199 GLY A C 1
ATOM 1508 O O . GLY A 1 199 ? 27.180 1.563 -19.290 1.00 57.31 199 GLY A O 1
ATOM 1509 N N . ARG A 1 200 ? 25.277 1.216 -20.475 1.00 39.84 200 ARG A N 1
ATOM 1510 C CA . ARG A 1 200 ? 25.809 1.183 -21.839 1.00 39.84 200 ARG A CA 1
ATOM 1511 C C . ARG A 1 200 ? 25.207 2.345 -22.604 1.00 39.84 200 ARG A C 1
ATOM 1513 O O . ARG A 1 200 ? 24.011 2.603 -22.353 1.00 39.84 200 ARG A O 1
#

Foldseek 3Di:
DWDDDDPVDPDTDDFDPDDPDDDPQFDDQLDPQDGDQGFQPDPDSRGWPVVVQLVVLVVVQVCCCPPVVDGCVRVVHPSGDDDDVPQPDGRSAGAQQAQKDKFFAAPFQATAHATRVGPDGHQDQDDRNHHPLQVQQRRRVDGFPQWGIWMWGADPPDSAIEIETEGHVVGDGDPDDTNDDYFYWYQDPPPRDIGTDDHD

Radius of gyration: 20.73 Å; chains: 1; bounding box: 54×43×56 Å